Protein AF-A0A8E2AHQ2-F1 (afdb_monomer)

Foldseek 3Di:
DVVVVVVLVVLLVVLLVLLVVLLVVLCVLLVNPDFDDFAQPVVLLVVLVVLQVQAPDDGQDPLLLQLLRLCLRFLVVVDPDPVLSNLSSLLSSLLVQCLDLVSVVVDPLVCLVVCLVVVVLCPHRHSSNVNSVSLVCLVVKAADVLSVLLVQLVVQQSVLSVVVSPVVADPADQALVRVVVLCCCQLSYNLSQSNVLRSLAICVRPVDCQLQVVLSVLSSLLRSLLVLSLQSSVCSSVVPHPRSLNRNCSNPVHDSSVSNVVSSVSNSVSLVVRLVSSDDDDSNVSVSSSVSRSNLSSLQRVNRVCVVSDVGHHNDDPDPPDD

Secondary structure (DSSP, 8-state):
-HHHHHHHHHHHHHHHHHHHHHHHHHHHHTT-SSPPPPPP-HHHHHHHHHHHHH--SS---HHHHHHHHHHHHTTTTT---HHHHHHHHHHHHHHHHHTSHHHHHHTTGGGHHHHHHTTGGGG--SHHHHHHHHHHHHHHHS-HHHHHHHHHHHHHHHHHHHHHHHSSS----SSGGGHHHHHIIIIIIIT-HHHHHHTTS-TTT---GGGTGGGHHHHHHHHHHHHHHHHHHHHHHHT-SS-HHHHHHHHHT--HHHHHHHHHHHHHHHHHHHHHHH-SSHHHHHHHHHHHHHHHHHHH-GGG-GGGTS----SS---S---

Organism: NCBI:txid1052685

Radius of gyration: 19.31 Å; Cα contacts (8 Å, |Δi|>4): 437; chains: 1; bounding box: 45×43×61 Å

Solvent-accessible surface area (backbone atoms only — not comparable to full-atom values): 17227 Å² total; per-residue (Å²): 105,81,66,58,56,52,50,55,53,50,51,36,52,50,36,41,54,51,34,52,52,51,51,51,50,54,30,56,75,69,71,48,88,69,75,70,83,68,74,76,53,66,68,59,48,51,52,50,50,56,54,59,65,70,44,41,82,74,69,67,49,71,67,23,50,50,50,6,44,44,42,22,60,32,25,45,53,85,57,80,53,63,66,52,39,48,50,49,14,53,50,46,13,53,50,54,32,50,70,34,59,72,53,32,68,76,44,72,55,91,49,41,72,62,28,55,76,70,51,66,36,65,81,40,52,27,63,68,13,45,49,53,54,53,55,68,51,31,62,82,43,24,31,71,68,44,24,50,34,33,50,51,20,53,53,35,21,55,54,36,48,49,52,62,64,71,54,82,60,75,87,73,54,80,33,62,87,37,44,68,54,55,49,42,47,39,34,53,8,70,39,32,11,53,27,65,48,41,64,68,47,41,25,90,86,36,63,63,59,78,59,50,58,86,26,43,71,38,43,18,47,31,52,38,44,53,49,52,57,60,33,42,39,49,35,61,62,66,66,61,75,73,38,68,51,56,47,51,9,48,14,62,76,48,50,54,68,59,37,48,53,50,48,51,54,50,35,53,53,25,53,54,50,28,49,61,64,33,42,87,53,72,68,29,52,44,49,58,52,27,56,55,24,42,56,29,30,51,49,20,35,62,91,27,52,44,56,82,73,42,102,52,64,60,59,55,76,86,61,91,84,74,135

Sequence (323 aa):
MAIETSVEMHQAESAAVATKDAIGYLLSSFGITELPRFKRDIALENQLAEIVQSYSGLKPTRINIITGAIMSATAYSHIESFETRVFIAVYTMLLGALDCPDVFESLASQTFHRELCSGSVQGGNGILGQLSKLLVTAWDHFPQYSASAILTSTLDFLNMCFVENTSHGSIITPSPDSLPFVEFRRVYGTGISAAYAVFIWEKEQFPDEKVFLQAMPDIMAFLPYVNDIMSFYKEEAAGELGTYITDRAYASGKTHLETLREVVDETVAAATRIRKLLGEGPARDAWDAFVKAYIAFHASTPKYRLHEIMDVHYVLEDTEEAA

Mean predicted aligned error: 4.75 Å

Nearest PDB structures (foldseek):
  8h4p-assembly1_B  TM=8.712E-01  e=7.809E-13  Fusarium graminearum PH-1
  6wkg-assembly2_B  TM=6.560E-01  e=8.109E-04  Streptomyces sp.
  6wkh-assembly2_B  TM=6.661E-01  e=2.007E-03  Streptomyces sp.
  3bny-assembly1_A  TM=6.223E-01  e=3.091E-03  Aspergillus terreus
  2e4o-assembly1_D  TM=6.244E-01  e=7.988E-03  Aspergillus terreus

Structure (mmCIF, N/CA/C/O backbone):
data_AF-A0A8E2AHQ2-F1
#
_entry.id   AF-A0A8E2AHQ2-F1
#
loop_
_atom_site.group_PDB
_atom_site.id
_atom_site.type_symbol
_atom_site.label_atom_id
_atom_site.label_alt_id
_atom_site.label_comp_id
_atom_site.label_asym_id
_atom_site.label_entity_id
_atom_site.label_seq_id
_atom_site.pdbx_PDB_ins_code
_atom_site.Cartn_x
_atom_site.Cartn_y
_atom_site.Cartn_z
_atom_site.occupancy
_atom_site.B_iso_or_equiv
_atom_site.auth_seq_id
_atom_site.auth_comp_id
_atom_site.auth_asym_id
_atom_site.auth_atom_id
_atom_site.pdbx_PDB_model_num
ATOM 1 N N . MET A 1 1 ? -4.008 -0.153 38.431 1.00 55.28 1 MET A N 1
ATOM 2 C CA . MET A 1 1 ? -3.265 -1.422 38.258 1.00 55.28 1 MET A CA 1
ATOM 3 C C . MET A 1 1 ? -4.177 -2.613 37.985 1.00 55.28 1 MET A C 1
ATOM 5 O O . MET A 1 1 ? -4.462 -2.806 36.824 1.00 55.28 1 MET A O 1
ATOM 9 N N . ALA A 1 2 ? -4.715 -3.370 38.956 1.00 56.38 2 ALA A N 1
ATOM 10 C CA . ALA A 1 2 ? -5.432 -4.626 38.636 1.00 56.38 2 ALA A CA 1
ATOM 11 C C . ALA A 1 2 ? -6.689 -4.472 37.740 1.00 56.38 2 ALA A C 1
ATOM 13 O O . ALA A 1 2 ? -6.999 -5.367 36.962 1.00 56.38 2 ALA A O 1
ATOM 14 N N . ILE A 1 3 ? -7.396 -3.339 37.837 1.00 58.78 3 ILE A N 1
ATOM 15 C CA . ILE A 1 3 ? -8.590 -3.048 37.022 1.00 58.78 3 ILE A CA 1
ATOM 16 C C . ILE A 1 3 ? -8.199 -2.612 35.600 1.00 58.78 3 ILE A C 1
ATOM 18 O O . ILE A 1 3 ? -8.786 -3.105 34.644 1.00 58.78 3 ILE A O 1
ATOM 22 N N . GLU A 1 4 ? -7.178 -1.763 35.446 1.00 58.53 4 GLU A N 1
ATOM 23 C CA . GLU A 1 4 ? -6.661 -1.342 34.128 1.00 58.53 4 GLU A CA 1
ATOM 24 C C . GLU A 1 4 ? -6.155 -2.546 33.329 1.00 58.53 4 GLU A C 1
ATOM 26 O O . GLU A 1 4 ? -6.582 -2.749 32.199 1.00 58.53 4 GLU A O 1
ATOM 31 N N . THR A 1 5 ? -5.385 -3.434 33.967 1.00 62.25 5 THR A N 1
ATOM 32 C CA . THR A 1 5 ? -4.887 -4.660 33.325 1.00 62.25 5 THR A CA 1
ATOM 33 C C . THR A 1 5 ? -6.026 -5.585 32.875 1.00 62.25 5 THR A C 1
ATOM 35 O O . THR A 1 5 ? -5.922 -6.238 31.844 1.00 62.25 5 THR A O 1
ATOM 38 N N . SER A 1 6 ? -7.144 -5.633 33.610 1.00 59.91 6 SER A N 1
ATOM 39 C CA . SER A 1 6 ? -8.304 -6.451 33.221 1.00 59.91 6 SER A CA 1
ATOM 40 C C . SER A 1 6 ? -9.090 -5.879 32.036 1.00 59.91 6 SER A C 1
ATOM 42 O O . SER A 1 6 ? -9.645 -6.644 31.249 1.00 59.91 6 SER A O 1
ATOM 44 N N . VAL A 1 7 ? -9.124 -4.550 31.892 1.00 65.38 7 VAL A N 1
ATOM 45 C CA . VAL A 1 7 ? -9.803 -3.867 30.780 1.00 65.38 7 VAL A CA 1
ATOM 46 C C . VAL A 1 7 ? -8.984 -4.005 29.498 1.00 65.38 7 VAL A C 1
ATOM 48 O O . VAL A 1 7 ? -9.544 -4.381 28.472 1.00 65.38 7 VAL A O 1
ATOM 51 N N . GLU A 1 8 ? -7.668 -3.796 29.578 1.00 67.19 8 GLU A N 1
ATOM 52 C CA . GLU A 1 8 ? -6.740 -3.971 28.451 1.00 67.19 8 GLU A CA 1
ATOM 53 C C . GLU A 1 8 ? -6.769 -5.412 27.918 1.00 67.19 8 GLU A C 1
ATOM 55 O O . GLU A 1 8 ? -6.890 -5.634 26.714 1.00 67.19 8 GLU A O 1
ATOM 60 N N . MET A 1 9 ? -6.759 -6.411 28.812 1.00 65.25 9 MET A N 1
ATOM 61 C CA . MET A 1 9 ? -6.874 -7.820 28.419 1.00 65.25 9 MET A CA 1
ATOM 62 C C . MET A 1 9 ? -8.203 -8.131 27.718 1.00 65.25 9 MET A C 1
ATOM 64 O O . MET A 1 9 ? -8.217 -8.862 26.729 1.00 65.25 9 MET A O 1
ATOM 68 N N . HIS A 1 10 ? -9.317 -7.576 28.203 1.00 69.12 10 HIS A N 1
ATOM 69 C CA . HIS A 1 10 ? -10.630 -7.811 27.605 1.00 69.12 10 HIS A CA 1
ATOM 70 C C . HIS A 1 10 ? -10.776 -7.140 26.230 1.00 69.12 10 HIS A C 1
ATOM 72 O O . HIS A 1 10 ? -11.373 -7.716 25.319 1.00 69.12 10 HIS A O 1
ATOM 78 N N . GLN A 1 11 ? -10.207 -5.944 26.056 1.00 73.12 11 GLN A N 1
ATOM 79 C CA . GLN A 1 11 ? -10.171 -5.252 24.765 1.00 73.12 11 GLN A CA 1
ATOM 80 C C . GLN A 1 11 ? -9.333 -6.020 23.738 1.00 73.12 11 GLN A C 1
ATOM 82 O O . GLN A 1 11 ? -9.809 -6.244 22.627 1.00 73.12 11 GLN A O 1
ATOM 87 N N . ALA A 1 12 ? -8.149 -6.508 24.120 1.00 75.81 12 ALA A N 1
ATOM 88 C CA . ALA A 1 12 ? -7.304 -7.316 23.240 1.00 75.81 12 ALA A CA 1
ATOM 89 C C . ALA A 1 12 ? -7.972 -8.644 22.835 1.00 75.81 12 ALA A C 1
ATOM 91 O O . ALA A 1 12 ? -7.917 -9.036 21.669 1.00 75.81 12 ALA A O 1
ATOM 92 N N . GLU A 1 13 ? -8.653 -9.323 23.765 1.00 80.56 13 GLU A N 1
ATOM 93 C CA . GLU A 1 13 ? -9.407 -10.550 23.471 1.00 80.56 13 GLU A CA 1
ATOM 94 C C . GLU A 1 13 ? -10.576 -10.281 22.509 1.00 80.56 13 GLU A C 1
ATOM 96 O O . GLU A 1 13 ? -10.769 -11.013 21.535 1.00 80.56 13 GLU A O 1
ATOM 101 N N . SER A 1 14 ? -11.315 -9.190 22.729 1.00 87.44 14 SER A N 1
ATOM 102 C CA . SER A 1 14 ? -12.398 -8.749 21.845 1.00 87.44 14 SER A CA 1
ATOM 103 C C . SER A 1 14 ? -11.891 -8.417 20.435 1.00 87.44 14 SER A C 1
ATOM 105 O O . SER A 1 14 ? -12.459 -8.888 19.445 1.00 87.44 14 SER A O 1
ATOM 107 N N . ALA A 1 15 ? -10.781 -7.680 20.327 1.00 90.06 15 ALA A N 1
ATOM 108 C CA . ALA A 1 15 ? -10.149 -7.345 19.053 1.00 90.06 15 ALA A CA 1
ATOM 109 C C . ALA A 1 15 ? -9.639 -8.593 18.317 1.00 90.06 15 ALA A C 1
ATOM 111 O O . ALA A 1 15 ? -9.820 -8.711 17.104 1.00 90.06 15 ALA A O 1
ATOM 112 N N . ALA A 1 16 ? -9.062 -9.561 19.036 1.00 92.81 16 ALA A N 1
ATOM 113 C CA . ALA A 1 16 ? -8.620 -10.829 18.462 1.00 92.81 16 ALA A CA 1
ATOM 114 C C . ALA A 1 16 ? -9.786 -11.616 17.847 1.00 92.81 16 ALA A C 1
ATOM 116 O O . ALA A 1 16 ? -9.680 -12.074 16.709 1.00 92.81 16 ALA A O 1
ATOM 117 N N . VAL A 1 17 ? -10.904 -11.761 18.567 1.00 94.38 17 VAL A N 1
ATOM 118 C CA . VAL A 1 17 ? -12.102 -12.454 18.057 1.00 94.38 17 VAL A CA 1
ATOM 119 C C . VA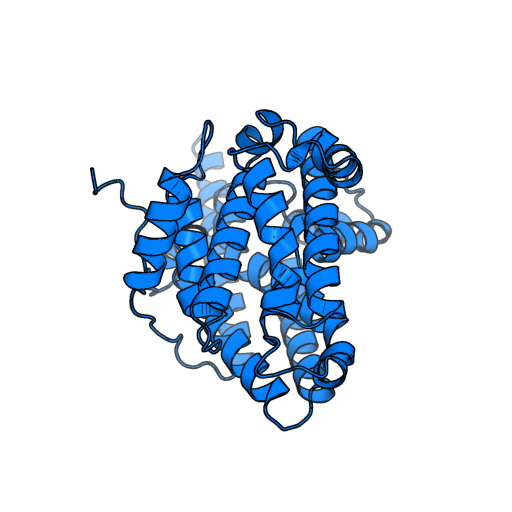L A 1 17 ? -12.672 -11.720 16.845 1.00 94.38 17 VAL A C 1
ATOM 121 O O . VAL A 1 17 ? -12.876 -12.335 15.801 1.00 94.38 17 VAL A O 1
ATOM 124 N N . ALA A 1 18 ? -12.846 -10.401 16.941 1.00 94.12 18 ALA A N 1
ATOM 125 C CA . ALA A 1 18 ? -13.384 -9.597 15.849 1.00 94.12 18 ALA A CA 1
ATOM 126 C C . ALA A 1 18 ? -12.516 -9.650 14.585 1.00 94.12 18 ALA A C 1
ATOM 128 O O . ALA A 1 18 ? -13.049 -9.757 13.483 1.00 94.12 18 ALA A O 1
ATOM 129 N N . THR A 1 19 ? -11.189 -9.633 14.740 1.00 95.75 19 THR A N 1
ATOM 130 C CA . THR A 1 19 ? -10.249 -9.758 13.617 1.00 95.75 19 THR A CA 1
ATOM 131 C C . THR A 1 19 ? -10.365 -11.126 12.952 1.00 95.75 19 THR A C 1
ATOM 133 O O . THR A 1 19 ? -10.446 -11.203 11.728 1.00 95.75 19 THR A O 1
ATOM 136 N N . LYS A 1 20 ? -10.432 -12.217 13.732 1.00 95.50 20 LYS A N 1
ATOM 137 C CA . LYS A 1 20 ? -10.617 -13.570 13.177 1.00 95.50 20 LYS A CA 1
ATOM 138 C C . LYS A 1 20 ? -11.919 -13.682 12.390 1.00 95.50 20 LYS A C 1
ATOM 140 O O . LYS A 1 20 ? -11.907 -14.224 11.287 1.00 95.50 20 LYS A O 1
ATOM 145 N N . ASP A 1 21 ? -13.014 -13.157 12.935 1.00 95.88 21 ASP A N 1
ATOM 146 C CA . ASP A 1 21 ? -14.323 -13.183 12.281 1.00 95.88 21 ASP A CA 1
ATOM 147 C C . ASP A 1 21 ? -14.322 -12.344 10.995 1.00 95.88 21 ASP A C 1
ATOM 149 O O . ASP A 1 21 ? -14.793 -12.809 9.954 1.00 95.88 21 ASP A O 1
ATOM 153 N N . ALA A 1 22 ? -13.738 -11.141 11.037 1.00 96.62 22 ALA A N 1
ATOM 154 C CA . ALA A 1 22 ? -13.596 -10.255 9.884 1.00 96.62 22 ALA A CA 1
ATOM 155 C C . ALA A 1 22 ? -12.780 -10.908 8.758 1.00 96.62 22 ALA A C 1
ATOM 157 O O . ALA A 1 22 ? -13.233 -10.954 7.613 1.00 96.62 22 ALA A O 1
ATOM 158 N N . ILE A 1 23 ? -11.613 -11.475 9.082 1.00 95.88 23 ILE A N 1
ATOM 159 C CA . ILE A 1 23 ? -10.761 -12.173 8.111 1.00 95.88 23 ILE A CA 1
ATOM 160 C C . ILE A 1 23 ? -11.465 -13.428 7.585 1.00 95.88 23 ILE A C 1
ATOM 162 O O . ILE A 1 23 ? -11.457 -13.672 6.380 1.00 95.88 23 ILE A O 1
ATOM 166 N N . GLY A 1 24 ? -12.120 -14.210 8.446 1.00 95.25 24 GLY A N 1
ATOM 167 C CA . GLY A 1 24 ? -12.879 -15.392 8.034 1.00 95.25 24 GLY A CA 1
ATOM 168 C C . GLY A 1 24 ? -14.001 -15.053 7.048 1.00 95.25 24 GLY A C 1
ATOM 169 O O . GLY A 1 24 ? -14.146 -15.713 6.014 1.00 95.25 24 GLY A O 1
ATOM 170 N N . TYR A 1 25 ? -14.753 -13.984 7.314 1.00 96.50 25 TYR A N 1
ATOM 171 C CA . TYR A 1 25 ? -15.792 -13.503 6.407 1.00 96.50 25 TYR A CA 1
ATOM 172 C C . TYR A 1 25 ? -15.207 -12.984 5.086 1.00 96.50 25 TYR A C 1
ATOM 174 O O . TYR A 1 25 ? -15.697 -13.372 4.022 1.00 96.50 25 TYR A O 1
ATOM 182 N N . LEU A 1 26 ? -14.118 -12.211 5.130 1.00 95.44 26 LEU A N 1
ATOM 183 C CA . LEU A 1 26 ? -13.405 -11.732 3.942 1.00 95.44 26 LEU A CA 1
ATOM 184 C C . LEU A 1 26 ? -12.943 -12.898 3.048 1.00 95.44 26 LEU A C 1
ATOM 186 O O . LEU A 1 26 ? -13.227 -12.920 1.851 1.00 95.44 26 LEU A O 1
ATOM 190 N N . LEU A 1 27 ? -12.299 -13.913 3.636 1.00 95.25 27 LEU A N 1
ATOM 191 C CA . LEU A 1 27 ? -11.835 -15.109 2.925 1.00 95.25 27 LEU A CA 1
ATOM 192 C C . LEU A 1 27 ? -12.992 -15.880 2.287 1.00 95.25 27 LEU A C 1
ATOM 194 O O . LEU A 1 27 ? -12.926 -16.228 1.105 1.00 95.25 27 LEU A O 1
ATOM 198 N N . SER A 1 28 ? -14.072 -16.110 3.039 1.00 95.94 28 SER A N 1
ATOM 199 C CA . SER A 1 28 ? -15.247 -16.824 2.527 1.00 95.94 28 SER A CA 1
ATOM 200 C C . SER A 1 28 ? -15.933 -16.072 1.382 1.00 95.94 28 SER A C 1
ATOM 202 O O . SER A 1 28 ? -16.316 -16.693 0.389 1.00 95.94 28 SER A O 1
ATOM 204 N N . SER A 1 29 ? -15.994 -14.739 1.462 1.00 96.06 29 SER A N 1
ATOM 205 C CA . SER A 1 29 ? -16.568 -13.871 0.427 1.00 96.06 29 SER A CA 1
ATOM 206 C C . SER A 1 29 ? -15.780 -13.912 -0.883 1.00 96.06 29 SER A C 1
ATOM 208 O O . SER A 1 29 ? -16.356 -13.735 -1.956 1.00 96.06 29 SER A O 1
ATOM 210 N N . PHE A 1 30 ? -14.477 -14.199 -0.820 1.00 93.94 30 PHE A N 1
ATOM 211 C CA . PHE A 1 30 ? -13.623 -14.384 -1.998 1.00 93.94 30 PHE A CA 1
ATOM 212 C C . PHE A 1 30 ? -13.442 -15.851 -2.402 1.00 93.94 30 PHE A C 1
ATOM 214 O O . PHE A 1 30 ? -12.686 -16.143 -3.328 1.00 93.94 30 PHE A O 1
ATOM 221 N N . GLY A 1 31 ? -14.129 -16.788 -1.740 1.00 93.69 31 GLY A N 1
ATOM 222 C CA . GLY A 1 31 ? -13.995 -18.219 -2.019 1.00 93.69 31 GLY A CA 1
ATOM 223 C C . GLY A 1 31 ? -12.603 -18.775 -1.698 1.00 93.69 31 GLY A C 1
ATOM 224 O O . GLY A 1 31 ? -12.180 -19.767 -2.292 1.00 93.69 31 GLY A O 1
ATOM 225 N N . ILE A 1 32 ? -11.870 -18.140 -0.781 1.00 92.50 32 ILE A N 1
ATOM 226 C CA . ILE A 1 32 ? -10.537 -18.566 -0.357 1.00 92.50 32 ILE A CA 1
ATOM 227 C C . ILE A 1 32 ? -10.699 -19.528 0.820 1.00 92.50 32 ILE A C 1
ATOM 229 O O . ILE A 1 32 ? -10.958 -19.116 1.946 1.00 92.50 32 ILE A O 1
ATOM 233 N N . THR A 1 33 ? -10.540 -20.825 0.561 1.00 87.25 33 THR A N 1
ATOM 234 C CA . THR A 1 33 ? -10.600 -21.860 1.609 1.00 87.25 33 THR A CA 1
ATOM 235 C C . THR A 1 33 ? -9.281 -22.012 2.356 1.00 87.25 33 THR A C 1
ATOM 237 O O . THR A 1 33 ? -9.273 -22.352 3.532 1.00 87.25 33 THR A O 1
ATOM 240 N N . GLU A 1 34 ? -8.168 -21.764 1.666 1.00 86.31 34 GLU A N 1
ATOM 241 C CA . GLU A 1 34 ? -6.818 -21.843 2.214 1.00 86.31 34 GLU A CA 1
ATOM 242 C C . GLU A 1 34 ? -5.954 -20.727 1.628 1.00 86.31 34 GLU A C 1
ATOM 244 O O . GLU A 1 34 ? -5.955 -20.478 0.411 1.00 86.31 34 GLU A O 1
ATOM 249 N N . LEU A 1 35 ? -5.199 -20.064 2.505 1.00 86.75 35 LEU A N 1
ATOM 250 C CA . LEU A 1 35 ? -4.218 -19.072 2.096 1.00 86.75 35 LEU A CA 1
ATOM 251 C C . LEU A 1 35 ? -3.039 -19.761 1.393 1.00 86.75 35 LEU A C 1
ATOM 253 O O . LEU A 1 35 ? -2.536 -20.778 1.881 1.00 86.75 35 LEU A O 1
ATOM 257 N N . PRO A 1 36 ? -2.577 -19.226 0.249 1.00 86.12 36 PRO A N 1
ATOM 258 C CA . PRO A 1 36 ? -1.403 -19.753 -0.424 1.00 86.12 36 PRO A CA 1
ATOM 259 C C . PRO A 1 36 ? -0.180 -19.648 0.493 1.00 86.12 36 PRO A C 1
ATOM 261 O O . PRO A 1 36 ? 0.068 -18.616 1.114 1.00 86.12 36 PRO A O 1
ATOM 264 N N . ARG A 1 37 ? 0.599 -20.730 0.551 1.00 83.50 37 ARG A N 1
ATOM 265 C CA . ARG A 1 37 ? 1.901 -20.747 1.218 1.00 83.50 37 ARG A CA 1
ATOM 266 C C . ARG A 1 37 ? 2.974 -20.414 0.198 1.00 83.50 37 ARG A C 1
ATOM 268 O O . ARG A 1 37 ? 3.160 -21.158 -0.767 1.00 83.50 37 ARG A O 1
ATOM 275 N N . PHE A 1 38 ? 3.685 -19.320 0.424 1.00 81.94 38 PHE A N 1
ATOM 276 C CA . PHE A 1 38 ? 4.779 -18.908 -0.442 1.00 81.94 38 PHE A CA 1
ATOM 277 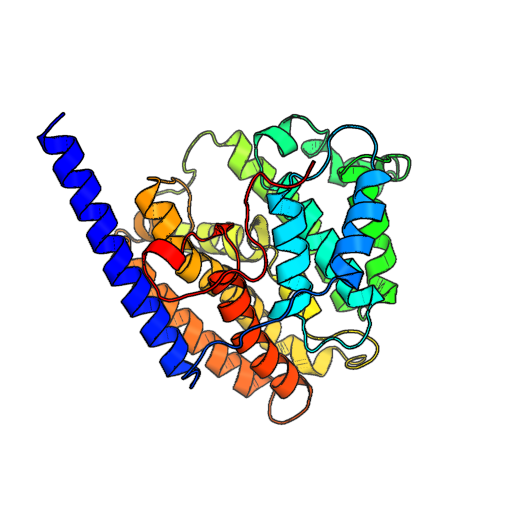C C . PHE A 1 38 ? 6.114 -19.429 0.075 1.00 81.94 38 PHE A C 1
ATOM 279 O O . PHE A 1 38 ? 6.312 -19.635 1.272 1.00 81.94 38 PHE A O 1
ATOM 286 N N . LYS A 1 39 ? 7.032 -19.670 -0.858 1.00 84.25 39 LYS A N 1
ATOM 287 C CA . LYS A 1 39 ? 8.428 -19.964 -0.543 1.00 84.25 39 LYS A CA 1
ATOM 288 C C . LYS A 1 39 ? 9.213 -18.660 -0.554 1.00 84.25 39 LYS A C 1
ATOM 290 O O . LYS A 1 39 ? 8.838 -17.719 -1.246 1.00 84.25 39 LYS A O 1
ATOM 295 N N . ARG A 1 40 ? 10.325 -18.648 0.175 1.00 88.50 40 ARG A N 1
ATOM 296 C CA . ARG A 1 40 ? 11.315 -17.573 0.099 1.00 88.50 40 ARG A CA 1
ATOM 297 C C . ARG A 1 40 ? 11.829 -17.402 -1.330 1.00 88.50 40 ARG A C 1
ATOM 299 O O . ARG A 1 40 ? 12.144 -18.396 -1.990 1.00 88.50 40 ARG A O 1
ATOM 306 N N . ASP A 1 41 ? 11.950 -16.154 -1.769 1.00 92.62 41 ASP A N 1
ATOM 307 C CA . ASP A 1 41 ? 12.588 -15.782 -3.032 1.00 92.62 41 ASP A CA 1
ATOM 308 C C . ASP A 1 41 ? 14.015 -15.307 -2.732 1.00 92.62 41 ASP A C 1
ATOM 310 O O . ASP A 1 41 ? 14.287 -14.122 -2.556 1.00 92.62 41 ASP A O 1
ATOM 314 N N . ILE A 1 42 ? 14.935 -16.270 -2.626 1.00 93.50 42 ILE A N 1
ATOM 315 C CA . ILE A 1 42 ? 16.330 -16.016 -2.235 1.00 93.50 42 ILE A CA 1
ATOM 316 C C . ILE A 1 42 ? 17.033 -15.062 -3.212 1.00 93.50 42 ILE A C 1
ATOM 318 O O . ILE A 1 42 ? 17.900 -14.292 -2.805 1.00 93.50 42 ILE A O 1
ATOM 322 N N . ALA A 1 43 ? 16.666 -15.092 -4.496 1.00 95.38 43 ALA A N 1
ATOM 323 C CA . ALA A 1 43 ? 17.245 -14.194 -5.489 1.00 95.38 43 ALA A CA 1
ATOM 324 C C . ALA A 1 43 ? 16.819 -12.743 -5.226 1.00 95.38 43 ALA A C 1
ATOM 326 O O . ALA A 1 43 ? 17.671 -11.856 -5.194 1.00 95.38 43 ALA A O 1
ATOM 327 N N . LEU A 1 44 ? 15.526 -12.515 -4.973 1.00 95.69 44 LEU A N 1
ATOM 328 C CA . LEU A 1 44 ? 15.001 -11.199 -4.609 1.00 95.69 44 LEU A CA 1
ATOM 329 C C . LEU A 1 44 ? 15.610 -10.689 -3.294 1.00 95.69 44 LEU A C 1
ATOM 331 O O . LEU A 1 44 ? 16.014 -9.533 -3.207 1.00 95.69 44 LEU A O 1
ATOM 335 N N . GLU A 1 45 ? 15.711 -11.550 -2.281 1.00 94.31 45 GLU A N 1
ATOM 336 C CA . GLU A 1 45 ? 16.297 -11.211 -0.979 1.00 94.31 45 GLU A CA 1
ATOM 337 C C . GLU A 1 45 ? 17.767 -10.777 -1.100 1.00 94.31 45 GLU A C 1
ATOM 339 O O . GLU A 1 45 ? 18.154 -9.748 -0.542 1.00 94.31 45 GLU A O 1
ATOM 344 N N . ASN A 1 46 ? 18.575 -11.517 -1.867 1.00 94.62 46 ASN A N 1
ATOM 345 C CA . ASN A 1 46 ? 19.973 -11.162 -2.119 1.00 94.62 46 ASN A CA 1
ATOM 346 C C . ASN A 1 46 ? 20.087 -9.830 -2.871 1.00 94.62 46 ASN A C 1
ATOM 348 O O . ASN A 1 46 ? 20.876 -8.974 -2.476 1.00 94.62 46 ASN A O 1
ATOM 352 N N . GLN A 1 47 ? 19.254 -9.620 -3.897 1.00 96.75 47 GLN A N 1
ATOM 353 C CA . GLN A 1 47 ? 19.232 -8.370 -4.656 1.00 96.75 47 GLN A CA 1
ATOM 354 C C . GLN A 1 47 ? 18.896 -7.169 -3.757 1.00 96.75 47 GLN A C 1
ATOM 356 O O . GLN A 1 47 ? 19.552 -6.130 -3.828 1.00 96.75 47 GLN A O 1
ATOM 361 N N . LEU A 1 48 ? 17.909 -7.305 -2.866 1.00 96.06 48 LEU A N 1
ATOM 362 C CA . LEU A 1 48 ? 17.567 -6.262 -1.896 1.00 96.06 48 LEU A CA 1
ATOM 363 C C . LEU A 1 48 ? 18.716 -5.986 -0.922 1.00 96.06 48 LEU A C 1
ATOM 365 O O . LEU A 1 48 ? 19.002 -4.822 -0.634 1.00 96.06 48 LEU A O 1
ATOM 369 N N . ALA A 1 49 ? 19.393 -7.029 -0.436 1.00 93.44 49 ALA A N 1
ATOM 370 C CA . ALA A 1 49 ? 20.539 -6.878 0.453 1.00 93.44 49 ALA A CA 1
ATOM 371 C C . ALA A 1 49 ? 21.685 -6.107 -0.224 1.00 93.44 49 ALA A C 1
ATOM 373 O O . ALA A 1 49 ? 22.235 -5.182 0.378 1.00 93.44 49 ALA A O 1
ATOM 374 N N . GLU A 1 50 ? 22.007 -6.422 -1.480 1.00 94.62 50 GLU A N 1
ATOM 375 C CA . GLU A 1 50 ? 23.020 -5.705 -2.268 1.00 94.62 50 GLU A CA 1
ATOM 376 C C . GLU A 1 50 ? 22.641 -4.232 -2.486 1.00 94.62 50 GLU A C 1
ATOM 378 O O . GLU A 1 50 ? 23.456 -3.328 -2.264 1.00 94.62 50 GLU A O 1
ATOM 383 N N . ILE A 1 51 ? 21.377 -3.966 -2.831 1.00 95.12 51 ILE A N 1
ATOM 384 C CA . ILE A 1 51 ? 20.851 -2.606 -2.993 1.00 95.12 51 ILE A CA 1
ATOM 385 C C . ILE A 1 51 ? 20.999 -1.814 -1.686 1.00 95.12 51 ILE A C 1
ATOM 387 O O . ILE A 1 51 ? 21.574 -0.725 -1.690 1.00 95.12 51 ILE A O 1
ATOM 391 N N . VAL A 1 52 ? 20.570 -2.363 -0.546 1.00 94.69 52 VAL A N 1
ATOM 392 C CA . VAL A 1 52 ? 20.667 -1.691 0.764 1.00 94.69 52 VAL A CA 1
ATOM 393 C C . VAL A 1 52 ? 22.120 -1.500 1.210 1.00 94.69 52 VAL A C 1
ATOM 395 O O . VAL A 1 52 ? 22.456 -0.508 1.871 1.00 94.69 52 VAL A O 1
ATOM 398 N N . GLN A 1 53 ? 23.027 -2.409 0.848 1.00 92.94 53 GLN A N 1
ATOM 399 C CA . GLN A 1 53 ? 24.456 -2.232 1.107 1.00 92.94 53 GLN A CA 1
ATOM 400 C C . GLN A 1 53 ? 25.014 -0.997 0.392 1.00 92.94 53 GLN A C 1
ATOM 402 O O . GLN A 1 53 ? 25.804 -0.275 1.003 1.00 92.94 53 GLN A O 1
ATOM 407 N N . SER A 1 54 ? 24.537 -0.702 -0.823 1.00 91.06 54 SER A N 1
ATOM 408 C CA . SER A 1 54 ? 24.955 0.466 -1.611 1.00 91.06 54 SER A CA 1
ATOM 409 C C . SER A 1 54 ? 24.490 1.819 -1.048 1.00 91.06 54 SER A C 1
ATOM 411 O O . SER A 1 54 ? 25.021 2.864 -1.432 1.00 91.06 54 SER A O 1
ATOM 413 N N . TYR A 1 55 ? 23.510 1.829 -0.137 1.00 92.25 55 TYR A N 1
ATOM 414 C CA . TYR A 1 55 ? 22.957 3.065 0.417 1.00 92.25 55 TYR A CA 1
ATOM 415 C C . TYR A 1 55 ? 23.925 3.721 1.407 1.00 92.25 55 TYR A C 1
ATOM 417 O O . TYR A 1 55 ? 24.550 3.056 2.237 1.00 92.25 55 TYR A O 1
ATOM 425 N N . SER A 1 56 ? 24.005 5.050 1.362 1.00 89.56 56 SER A N 1
ATOM 426 C CA . SER A 1 56 ? 24.773 5.855 2.316 1.00 89.56 56 SER A CA 1
ATOM 427 C C . SER A 1 56 ? 23.887 6.391 3.441 1.00 89.56 56 SER A C 1
ATOM 429 O O . SER A 1 56 ? 22.779 6.851 3.172 1.00 89.56 56 SER A O 1
ATOM 431 N N . GLY A 1 57 ? 24.413 6.467 4.664 1.00 89.50 57 GLY A N 1
ATOM 432 C CA . GLY A 1 57 ? 23.694 7.054 5.799 1.00 89.50 57 GLY A CA 1
ATOM 433 C C . GLY A 1 57 ? 22.645 6.106 6.377 1.00 89.50 57 GLY A C 1
ATOM 434 O O . GLY A 1 57 ? 22.921 4.919 6.548 1.00 89.50 57 GLY A O 1
ATOM 435 N N . LEU A 1 58 ? 21.466 6.642 6.702 1.00 91.88 58 LEU A N 1
ATOM 436 C CA . LEU A 1 58 ? 20.350 5.873 7.249 1.00 91.88 58 LEU A CA 1
ATOM 437 C C . LEU A 1 58 ? 19.870 4.816 6.244 1.00 91.88 58 LEU A C 1
ATOM 439 O O . LEU A 1 58 ? 19.688 5.110 5.059 1.00 91.88 58 LEU A O 1
ATOM 443 N N . LYS A 1 59 ? 19.659 3.591 6.730 1.00 94.12 59 LYS A N 1
ATOM 444 C CA . LYS A 1 59 ? 19.226 2.442 5.930 1.00 94.12 59 LYS A CA 1
ATOM 445 C C . LYS A 1 59 ? 17.840 1.968 6.376 1.00 94.12 59 LYS A C 1
ATOM 447 O O . LYS A 1 59 ? 17.534 2.097 7.561 1.00 94.12 59 LYS A O 1
ATOM 452 N N . PRO A 1 60 ? 17.027 1.400 5.465 1.00 94.81 60 PRO A N 1
ATOM 453 C CA . PRO A 1 60 ? 15.819 0.679 5.849 1.00 94.81 60 PRO A CA 1
ATOM 454 C C . PRO A 1 60 ? 16.137 -0.401 6.888 1.00 94.81 60 PRO A C 1
ATOM 456 O O . PRO A 1 60 ? 17.180 -1.056 6.812 1.00 94.81 60 PRO A O 1
ATOM 459 N N . THR A 1 61 ? 15.246 -0.583 7.856 1.00 93.81 61 THR A N 1
ATOM 460 C CA . THR A 1 61 ? 15.405 -1.609 8.892 1.00 93.81 61 THR A CA 1
ATOM 461 C C . THR A 1 61 ? 15.168 -3.010 8.322 1.00 93.81 61 THR A C 1
ATOM 463 O O . THR A 1 61 ? 14.624 -3.171 7.225 1.00 93.81 61 THR A O 1
ATOM 466 N N . ARG A 1 62 ? 15.522 -4.049 9.088 1.00 92.00 62 ARG A N 1
ATOM 467 C CA . ARG A 1 62 ? 15.286 -5.449 8.704 1.00 92.00 62 ARG A CA 1
ATOM 468 C C . ARG A 1 62 ? 13.812 -5.723 8.397 1.00 92.00 62 ARG A C 1
ATOM 470 O O . ARG A 1 62 ? 13.521 -6.315 7.359 1.00 92.00 62 ARG A O 1
ATOM 477 N N . ILE A 1 63 ? 12.888 -5.212 9.215 1.00 91.94 63 ILE A N 1
ATOM 478 C CA . ILE A 1 63 ? 11.450 -5.375 8.972 1.00 91.94 63 ILE A CA 1
ATOM 479 C C . ILE A 1 63 ? 10.994 -4.672 7.685 1.00 91.94 63 ILE A C 1
ATOM 481 O O . ILE A 1 63 ? 10.141 -5.207 6.974 1.00 91.94 63 ILE A O 1
ATOM 485 N N . ASN A 1 64 ? 11.591 -3.530 7.311 1.00 94.56 64 ASN A N 1
ATOM 486 C CA . ASN A 1 64 ? 11.291 -2.872 6.032 1.00 94.56 64 ASN A CA 1
ATOM 487 C C . ASN A 1 64 ? 11.754 -3.720 4.838 1.00 94.56 64 ASN A C 1
ATOM 489 O O . ASN A 1 64 ? 11.012 -3.866 3.866 1.00 94.56 64 ASN A O 1
ATOM 493 N N . ILE A 1 65 ? 12.956 -4.301 4.922 1.00 94.56 65 ILE A N 1
ATOM 494 C CA . ILE A 1 65 ? 13.525 -5.173 3.881 1.00 94.56 65 ILE A CA 1
ATOM 495 C C . ILE A 1 65 ? 12.665 -6.430 3.719 1.00 94.56 65 ILE A C 1
ATOM 497 O O . ILE A 1 65 ? 12.262 -6.760 2.605 1.00 94.56 65 ILE A O 1
ATOM 501 N N . ILE A 1 66 ? 12.329 -7.091 4.832 1.00 92.19 66 ILE A N 1
ATOM 502 C CA . ILE A 1 66 ? 11.459 -8.273 4.850 1.00 92.19 66 ILE A CA 1
ATOM 503 C C . ILE A 1 66 ? 10.094 -7.942 4.250 1.00 92.19 66 ILE A C 1
ATOM 505 O O . ILE A 1 66 ? 9.613 -8.671 3.388 1.00 92.19 66 ILE A O 1
ATOM 509 N N . THR A 1 67 ? 9.483 -6.828 4.655 1.00 93.88 67 THR A N 1
ATOM 510 C CA . THR A 1 67 ? 8.166 -6.425 4.143 1.00 93.88 67 THR A CA 1
ATOM 511 C C . THR A 1 67 ? 8.201 -6.208 2.631 1.00 93.88 67 THR A C 1
ATOM 513 O O . THR A 1 67 ? 7.315 -6.696 1.932 1.00 93.88 67 THR A O 1
ATOM 516 N N . GLY A 1 68 ? 9.235 -5.539 2.107 1.00 96.12 68 GLY A N 1
ATOM 517 C CA . GLY A 1 68 ? 9.409 -5.360 0.664 1.00 96.12 68 GLY A CA 1
ATOM 518 C C . GLY A 1 68 ? 9.589 -6.683 -0.083 1.00 96.12 68 GLY A C 1
ATOM 519 O O . GLY A 1 68 ? 8.927 -6.912 -1.097 1.00 96.12 68 GLY A O 1
ATOM 520 N N . ALA A 1 69 ? 10.419 -7.583 0.452 1.00 95.19 69 ALA A N 1
ATOM 521 C CA . ALA A 1 69 ? 10.637 -8.910 -0.115 1.00 95.19 69 ALA A CA 1
ATOM 522 C C . ALA A 1 69 ? 9.339 -9.732 -0.163 1.00 95.19 69 ALA A C 1
ATOM 524 O O . ALA A 1 69 ? 8.978 -10.240 -1.224 1.00 95.19 69 ALA A O 1
ATOM 525 N N . ILE A 1 70 ? 8.604 -9.826 0.954 1.00 93.88 70 ILE A N 1
ATOM 526 C CA . ILE A 1 70 ? 7.354 -10.594 1.014 1.00 93.88 70 ILE A CA 1
ATOM 527 C C . ILE A 1 70 ? 6.296 -9.948 0.113 1.00 93.88 70 ILE A C 1
ATOM 529 O O . ILE A 1 70 ? 5.644 -10.676 -0.627 1.00 93.88 70 ILE A O 1
ATOM 533 N N . MET A 1 71 ? 6.134 -8.618 0.107 1.00 96.25 71 MET A N 1
ATOM 534 C CA . MET A 1 71 ? 5.151 -7.935 -0.752 1.00 96.25 71 MET A CA 1
ATOM 535 C C . MET A 1 71 ? 5.309 -8.350 -2.218 1.00 96.25 71 MET A C 1
ATOM 537 O O . MET A 1 71 ? 4.354 -8.777 -2.862 1.00 96.25 71 MET A O 1
ATOM 541 N N . SER A 1 72 ? 6.534 -8.285 -2.730 1.00 96.00 72 SER A N 1
ATOM 542 C CA . SER A 1 72 ? 6.823 -8.641 -4.115 1.00 96.00 72 SER A CA 1
ATOM 543 C C . SER A 1 72 ? 6.734 -10.151 -4.374 1.00 96.00 72 SER A C 1
ATOM 545 O O . SER A 1 72 ? 6.074 -10.577 -5.321 1.00 96.00 72 SER A O 1
ATOM 547 N N . ALA A 1 73 ? 7.316 -10.980 -3.501 1.00 93.44 73 ALA A N 1
ATOM 548 C CA . ALA A 1 73 ? 7.332 -12.437 -3.663 1.00 93.44 73 ALA A CA 1
ATOM 549 C C . ALA A 1 73 ? 5.958 -13.103 -3.471 1.00 93.44 73 ALA A C 1
ATOM 551 O O . ALA A 1 73 ? 5.772 -14.253 -3.870 1.00 93.44 73 ALA A O 1
ATOM 552 N N . THR A 1 74 ? 5.009 -12.409 -2.838 1.00 93.69 74 THR A N 1
ATOM 553 C CA . THR A 1 74 ? 3.670 -12.931 -2.550 1.00 93.69 74 THR A CA 1
ATOM 554 C C . THR A 1 74 ? 2.606 -12.157 -3.319 1.00 93.69 74 THR A C 1
ATOM 556 O O . THR A 1 74 ? 2.168 -12.642 -4.361 1.00 93.69 74 THR A O 1
ATOM 559 N N . ALA A 1 75 ? 2.223 -10.957 -2.870 1.00 95.88 75 ALA A N 1
ATOM 560 C CA . ALA A 1 75 ? 1.121 -10.177 -3.432 1.00 95.88 75 ALA A CA 1
ATOM 561 C C . ALA A 1 75 ? 1.246 -9.963 -4.945 1.00 95.88 75 ALA A C 1
ATOM 563 O O . ALA A 1 75 ? 0.253 -10.078 -5.655 1.00 95.88 75 ALA A O 1
ATOM 564 N N . TYR A 1 76 ? 2.466 -9.741 -5.435 1.00 96.88 76 TYR A N 1
ATOM 565 C CA . TYR A 1 76 ? 2.761 -9.533 -6.856 1.00 96.88 76 TYR A CA 1
ATOM 566 C C . TYR A 1 76 ? 3.454 -10.735 -7.517 1.00 96.88 76 TYR A C 1
ATOM 568 O O . TYR A 1 76 ? 4.168 -10.589 -8.505 1.00 96.88 76 TYR A O 1
ATOM 576 N N . SER A 1 77 ? 3.238 -11.945 -6.993 1.00 94.19 77 SER A N 1
ATOM 577 C CA . SER A 1 77 ? 3.849 -13.182 -7.510 1.00 94.19 77 SER A CA 1
ATOM 578 C C . SER A 1 77 ? 3.422 -13.565 -8.932 1.00 94.19 77 SER A C 1
ATOM 580 O O . SER A 1 77 ? 4.084 -14.394 -9.553 1.00 94.19 77 SER A O 1
ATOM 582 N N . HIS A 1 78 ? 2.342 -12.979 -9.460 1.00 95.44 78 HIS A N 1
ATOM 583 C CA . HIS A 1 78 ? 1.905 -13.164 -10.849 1.00 95.44 78 HIS A CA 1
ATOM 584 C C . HIS A 1 78 ? 2.734 -12.361 -11.863 1.00 95.44 78 HIS A C 1
ATOM 586 O O . HIS A 1 78 ? 2.612 -12.592 -13.062 1.00 95.44 78 HIS A O 1
ATOM 592 N N . ILE A 1 79 ? 3.571 -11.429 -11.400 1.00 96.44 79 ILE A N 1
ATOM 593 C CA . ILE A 1 79 ? 4.486 -10.658 -12.245 1.00 96.44 79 ILE A CA 1
ATOM 594 C C . ILE A 1 79 ? 5.689 -11.528 -12.607 1.00 96.44 79 ILE A C 1
ATOM 596 O O . ILE A 1 79 ? 6.438 -11.978 -11.735 1.00 96.44 79 ILE A O 1
ATOM 600 N N . GLU A 1 80 ? 5.900 -11.746 -13.904 1.00 94.00 80 GLU A N 1
ATOM 601 C CA . GLU A 1 80 ? 6.964 -12.627 -14.392 1.00 94.00 80 GLU A CA 1
ATOM 602 C C . GLU A 1 80 ? 8.330 -11.930 -14.350 1.00 94.00 80 GLU A C 1
ATOM 604 O O . GLU A 1 80 ? 9.334 -12.540 -13.959 1.00 94.00 80 GLU A O 1
ATOM 609 N N . SER A 1 81 ? 8.368 -10.636 -14.684 1.00 96.88 81 SER A N 1
ATOM 610 C CA . SER A 1 81 ? 9.600 -9.850 -14.710 1.00 96.88 81 SER A CA 1
ATOM 611 C C . SER A 1 81 ? 10.246 -9.760 -13.328 1.00 96.88 81 SER A C 1
ATOM 613 O O . SER A 1 81 ? 9.695 -9.198 -12.376 1.00 96.88 81 SER A O 1
ATOM 615 N N . PHE A 1 82 ? 11.464 -10.298 -13.216 1.00 97.12 82 PHE A N 1
ATOM 616 C CA . PHE A 1 82 ? 12.253 -10.203 -11.989 1.00 97.12 82 PHE A CA 1
ATOM 617 C C . PHE A 1 82 ? 12.577 -8.745 -11.641 1.00 97.12 82 PHE A C 1
ATOM 619 O O . PHE A 1 82 ? 12.439 -8.354 -10.488 1.00 97.12 82 PHE A O 1
ATOM 626 N N . GLU A 1 83 ? 12.918 -7.920 -12.632 1.00 97.94 83 GLU A N 1
ATOM 627 C CA . GLU A 1 83 ? 13.245 -6.507 -12.413 1.00 97.94 83 GLU A CA 1
ATOM 628 C C . GLU A 1 83 ? 12.026 -5.702 -11.937 1.00 97.94 83 GLU A C 1
ATOM 630 O O . GLU A 1 83 ? 12.146 -4.886 -11.024 1.00 97.94 83 GLU A O 1
ATOM 635 N N . THR A 1 84 ? 10.827 -5.973 -12.470 1.00 98.38 84 THR A N 1
ATOM 636 C CA . THR A 1 84 ? 9.582 -5.362 -11.962 1.00 98.38 84 THR A CA 1
ATOM 637 C C . THR A 1 84 ? 9.309 -5.790 -10.517 1.00 98.38 84 THR A C 1
ATOM 639 O O . THR A 1 84 ? 8.932 -4.972 -9.675 1.00 98.38 84 THR A O 1
ATOM 642 N N . ARG A 1 85 ? 9.557 -7.061 -10.177 1.00 97.94 85 ARG A N 1
ATOM 643 C CA . ARG A 1 85 ? 9.447 -7.549 -8.794 1.00 97.94 85 ARG A CA 1
ATOM 644 C C . ARG A 1 85 ? 10.475 -6.898 -7.861 1.00 97.94 85 ARG A C 1
ATOM 646 O O . ARG A 1 85 ? 10.118 -6.548 -6.733 1.00 97.94 85 ARG A O 1
ATOM 653 N N . VAL A 1 86 ? 11.709 -6.671 -8.312 1.00 98.44 86 VAL A N 1
ATOM 654 C CA . VAL A 1 86 ? 12.725 -5.908 -7.564 1.00 98.44 86 VAL A CA 1
ATOM 655 C C . VAL A 1 86 ? 12.262 -4.466 -7.357 1.00 98.44 86 VAL A C 1
ATOM 657 O O . VAL A 1 86 ? 12.318 -3.978 -6.229 1.00 98.44 86 VAL A O 1
ATOM 660 N N . PHE A 1 87 ? 11.730 -3.807 -8.392 1.00 98.69 87 PHE A N 1
ATOM 661 C CA . PHE A 1 87 ? 11.177 -2.454 -8.289 1.00 98.69 87 PHE A CA 1
ATOM 662 C C . PHE A 1 87 ? 10.131 -2.355 -7.172 1.00 98.69 87 PHE A C 1
ATOM 664 O O . PHE A 1 87 ? 10.261 -1.515 -6.280 1.00 98.69 87 PHE A O 1
ATOM 671 N N . ILE A 1 88 ? 9.128 -3.241 -7.175 1.00 98.62 88 ILE A N 1
ATOM 672 C CA . ILE A 1 88 ? 8.042 -3.245 -6.180 1.00 98.62 88 ILE A CA 1
ATOM 673 C C . ILE A 1 88 ? 8.591 -3.488 -4.771 1.00 98.62 88 ILE A C 1
ATOM 675 O O . ILE A 1 88 ? 8.167 -2.834 -3.813 1.00 98.62 88 ILE A O 1
ATOM 679 N N . ALA A 1 89 ? 9.555 -4.400 -4.635 1.00 98.38 89 ALA A N 1
ATOM 680 C CA . ALA A 1 89 ? 10.164 -4.710 -3.349 1.00 98.38 89 ALA A CA 1
ATOM 681 C C . ALA A 1 89 ? 10.950 -3.520 -2.780 1.00 98.38 89 ALA A C 1
ATOM 683 O O . ALA A 1 89 ? 10.767 -3.161 -1.614 1.00 98.38 89 ALA A O 1
ATOM 684 N N . VAL A 1 90 ? 11.779 -2.868 -3.603 1.00 98.50 90 VAL A N 1
ATOM 685 C CA . VAL A 1 90 ? 12.549 -1.681 -3.201 1.00 98.50 90 VAL A CA 1
ATOM 686 C C . VAL A 1 90 ? 11.609 -0.520 -2.882 1.00 98.50 90 VAL A C 1
ATOM 688 O O . VAL A 1 90 ? 11.802 0.152 -1.870 1.00 98.50 90 VAL A O 1
ATOM 691 N N . TYR A 1 91 ? 10.570 -0.311 -3.693 1.00 98.69 91 TYR A N 1
ATOM 692 C CA . TYR A 1 91 ? 9.557 0.722 -3.473 1.00 98.69 91 TYR A CA 1
ATOM 693 C C . TYR A 1 91 ? 8.880 0.547 -2.110 1.00 98.69 91 TYR A C 1
ATOM 695 O O . TYR A 1 91 ? 8.894 1.457 -1.281 1.00 98.69 91 TYR A O 1
ATOM 703 N N . THR A 1 92 ? 8.375 -0.658 -1.841 1.00 98.25 92 THR A N 1
ATOM 704 C CA . THR A 1 92 ? 7.708 -1.009 -0.579 1.00 98.25 92 THR A CA 1
ATOM 705 C C . THR A 1 92 ? 8.645 -0.841 0.620 1.00 98.25 92 THR A C 1
ATOM 707 O O . THR A 1 92 ? 8.255 -0.284 1.644 1.00 98.25 92 THR A O 1
ATOM 710 N N . MET A 1 93 ? 9.901 -1.280 0.493 1.00 97.62 93 MET A N 1
ATOM 711 C CA . MET A 1 93 ? 10.922 -1.141 1.536 1.00 97.62 93 MET A CA 1
ATOM 712 C C . MET A 1 93 ? 11.219 0.330 1.860 1.00 97.62 93 MET A C 1
ATOM 714 O O . MET A 1 93 ? 11.286 0.695 3.034 1.00 97.62 93 MET A O 1
ATOM 718 N N . LEU A 1 94 ? 11.419 1.171 0.840 1.00 97.69 94 LEU A N 1
ATOM 719 C CA . LEU A 1 94 ? 11.736 2.590 1.022 1.00 97.69 94 LEU A CA 1
ATOM 720 C C . LEU A 1 94 ? 10.562 3.351 1.639 1.00 97.69 94 LEU A C 1
ATOM 722 O O . LEU A 1 94 ? 10.775 4.117 2.577 1.00 97.69 94 LEU A O 1
ATOM 726 N N . LEU A 1 95 ? 9.336 3.122 1.158 1.00 96.69 95 LEU A N 1
ATOM 727 C CA . LEU A 1 95 ? 8.160 3.783 1.722 1.00 96.69 95 LEU A CA 1
ATOM 728 C C . LEU A 1 95 ? 7.865 3.300 3.137 1.00 96.69 95 LEU A C 1
ATOM 730 O O . LEU A 1 95 ? 7.592 4.127 3.993 1.00 96.69 95 LEU A O 1
ATOM 734 N N . GLY A 1 96 ? 8.033 2.009 3.429 1.00 95.06 96 GLY A N 1
ATOM 735 C CA . GLY A 1 96 ? 7.913 1.508 4.797 1.00 95.06 96 GLY A CA 1
ATOM 736 C C . GLY A 1 96 ? 8.943 2.115 5.757 1.00 95.06 96 GLY A C 1
ATOM 737 O O . GLY A 1 96 ? 8.662 2.244 6.943 1.00 95.06 96 GLY A O 1
ATOM 738 N N . ALA A 1 97 ? 10.134 2.486 5.273 1.00 95.31 97 ALA A N 1
ATOM 739 C CA . ALA A 1 97 ? 11.101 3.219 6.086 1.00 95.31 97 ALA A CA 1
ATOM 740 C C . ALA A 1 97 ? 10.653 4.672 6.309 1.00 95.31 97 ALA A C 1
ATOM 742 O O . ALA A 1 97 ? 10.764 5.173 7.420 1.00 95.31 97 ALA A O 1
ATOM 743 N N . LEU A 1 98 ? 10.126 5.335 5.275 1.00 95.19 98 LEU A N 1
ATOM 744 C CA . LEU A 1 98 ? 9.634 6.718 5.348 1.00 95.19 98 LEU A CA 1
ATOM 745 C C . LEU A 1 98 ? 8.318 6.862 6.126 1.00 95.19 98 LEU A C 1
ATOM 747 O O . LEU A 1 98 ? 8.028 7.948 6.606 1.00 95.19 98 LEU A O 1
ATOM 751 N N . ASP A 1 99 ? 7.561 5.781 6.281 1.00 92.06 99 ASP A N 1
ATOM 752 C CA . ASP A 1 99 ? 6.361 5.703 7.123 1.00 92.06 99 ASP A CA 1
ATOM 753 C C . ASP A 1 99 ? 6.698 5.767 8.626 1.00 92.06 99 ASP A C 1
ATOM 755 O O . ASP A 1 99 ? 5.845 6.059 9.455 1.00 92.06 99 ASP A O 1
ATOM 759 N N . CYS A 1 100 ? 7.958 5.519 9.005 1.00 91.81 100 CYS A N 1
ATOM 760 C CA . CYS A 1 100 ? 8.411 5.670 10.385 1.00 91.81 100 CYS A CA 1
ATOM 761 C C . CYS A 1 100 ? 8.651 7.159 10.709 1.00 91.81 100 CYS A C 1
ATOM 763 O O . CYS A 1 100 ? 9.519 7.767 10.070 1.00 91.81 100 CYS A O 1
ATOM 765 N N . PRO A 1 101 ? 7.975 7.741 11.724 1.00 90.38 101 PRO A N 1
ATOM 766 C CA . PRO A 1 101 ? 8.122 9.157 12.071 1.00 90.38 101 PRO A CA 1
ATOM 767 C C . PRO A 1 101 ? 9.575 9.572 12.333 1.00 90.38 101 PRO A C 1
ATOM 769 O O . PRO A 1 101 ? 10.051 10.542 11.745 1.00 90.38 101 PRO A O 1
ATOM 772 N N . ASP A 1 102 ? 10.321 8.780 13.111 1.00 91.56 102 ASP A N 1
ATOM 773 C CA . ASP A 1 102 ? 11.726 9.060 13.441 1.00 91.56 102 ASP A CA 1
ATOM 774 C C . ASP A 1 102 ? 12.614 9.116 12.188 1.00 91.56 102 ASP A C 1
ATOM 776 O O . ASP A 1 102 ? 13.472 9.991 12.040 1.00 91.56 102 ASP A O 1
ATOM 780 N N . VAL A 1 103 ? 12.397 8.191 11.247 1.00 92.81 103 VAL A N 1
ATOM 781 C CA . VAL A 1 103 ? 13.110 8.174 9.965 1.00 92.81 103 VAL A CA 1
ATOM 782 C C . VAL A 1 103 ? 12.709 9.389 9.139 1.00 92.81 103 VAL A C 1
ATOM 784 O O . VAL A 1 103 ? 13.584 10.099 8.643 1.00 92.81 103 VAL A O 1
ATOM 787 N N . PHE A 1 104 ? 11.409 9.654 9.010 1.00 92.75 104 PHE A N 1
ATOM 788 C CA . PHE A 1 104 ? 10.884 10.756 8.216 1.00 92.75 104 PHE A CA 1
ATOM 789 C C . PHE A 1 104 ? 11.426 12.112 8.684 1.00 92.75 104 PHE A C 1
ATOM 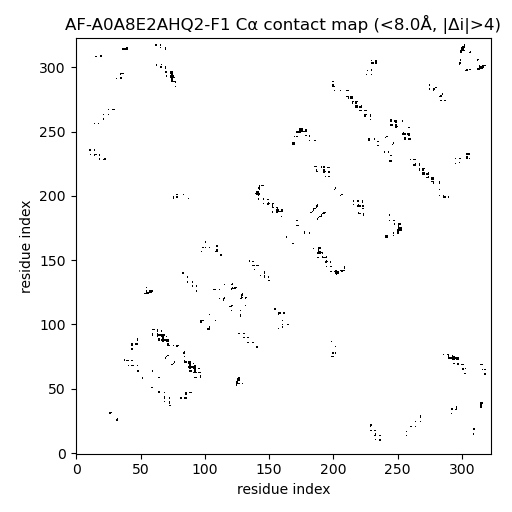791 O O . PHE A 1 104 ? 11.862 12.903 7.845 1.00 92.75 104 PHE A O 1
ATOM 798 N N . GLU A 1 105 ? 11.442 12.355 9.999 1.00 91.00 105 GLU A N 1
ATOM 799 C CA . GLU A 1 105 ? 11.942 13.582 10.633 1.00 91.00 105 GLU A CA 1
ATOM 800 C C . GLU A 1 105 ? 13.468 13.713 10.581 1.00 91.00 105 GLU A C 1
ATOM 802 O O . GLU A 1 105 ? 13.990 14.822 10.456 1.00 91.00 105 GLU A O 1
ATOM 807 N N . SER A 1 106 ? 14.201 12.596 10.634 1.00 91.62 106 SER A N 1
ATOM 808 C CA . SER A 1 106 ? 15.668 12.605 10.519 1.00 91.62 106 SER A CA 1
ATOM 809 C C . SER A 1 106 ? 16.175 12.972 9.116 1.00 91.62 106 SER A C 1
ATOM 811 O O . SER A 1 106 ? 17.355 13.285 8.934 1.00 91.62 106 SER A O 1
ATOM 813 N N . LEU A 1 107 ? 15.295 12.920 8.115 1.00 91.12 107 LEU A N 1
ATOM 814 C CA . LEU A 1 107 ? 15.590 13.176 6.711 1.00 91.12 107 LEU A CA 1
ATOM 815 C C . LEU A 1 107 ? 14.994 14.516 6.254 1.00 91.12 107 LEU A C 1
ATOM 817 O O . LEU A 1 107 ? 14.070 15.064 6.848 1.00 91.12 107 LEU A O 1
ATOM 821 N N . ALA A 1 108 ? 15.461 15.024 5.112 1.00 90.00 108 ALA A N 1
ATOM 822 C CA . ALA A 1 108 ? 14.878 16.195 4.447 1.00 90.00 108 ALA A CA 1
ATOM 823 C C . ALA A 1 108 ? 13.540 15.874 3.733 1.00 90.00 108 ALA A C 1
ATOM 825 O O . ALA A 1 108 ? 13.254 16.373 2.645 1.00 90.00 108 ALA A O 1
ATOM 826 N N . SER A 1 109 ? 12.707 15.010 4.321 1.00 90.19 109 SER A N 1
ATOM 827 C CA . SER A 1 109 ? 11.492 14.468 3.694 1.00 90.19 109 SER A CA 1
ATOM 828 C C . SER A 1 109 ? 10.486 15.566 3.342 1.00 90.19 109 SER A C 1
ATOM 830 O O . SER A 1 109 ? 9.848 15.525 2.293 1.00 90.19 109 SER A O 1
ATOM 832 N N . GLN A 1 110 ? 10.416 16.613 4.169 1.00 88.31 110 GLN A N 1
ATOM 833 C CA . GLN A 1 110 ? 9.513 17.756 3.991 1.00 88.31 110 GLN A CA 1
ATOM 834 C C . GLN A 1 110 ? 9.833 18.592 2.741 1.00 88.31 110 GLN A C 1
ATOM 836 O O . GLN A 1 110 ? 8.949 19.224 2.165 1.00 88.31 110 GLN A O 1
ATOM 841 N N . THR A 1 111 ? 11.095 18.613 2.300 1.00 91.94 111 THR A N 1
ATOM 842 C CA . THR A 1 111 ? 11.530 19.366 1.114 1.00 91.94 111 THR A CA 1
ATOM 843 C C . THR A 1 111 ? 11.615 18.505 -0.140 1.00 91.94 111 THR A C 1
ATOM 845 O O . THR A 1 111 ? 11.847 19.054 -1.220 1.00 91.94 111 THR A O 1
ATOM 848 N N . PHE A 1 112 ? 11.347 17.196 -0.039 1.00 94.94 112 PHE A N 1
ATOM 849 C CA . PHE A 1 112 ? 11.505 16.234 -1.131 1.00 94.94 112 PHE A CA 1
ATOM 850 C C . PHE A 1 112 ? 10.802 16.664 -2.424 1.00 94.94 112 PHE A C 1
ATOM 852 O O . PHE A 1 112 ? 11.420 16.653 -3.482 1.00 94.94 112 PHE A O 1
ATOM 859 N N . HIS A 1 113 ? 9.550 17.127 -2.352 1.00 95.31 113 HIS A N 1
ATOM 860 C CA . HIS A 1 113 ? 8.798 17.608 -3.520 1.00 95.31 113 HIS A CA 1
ATOM 861 C C . HIS A 1 113 ? 9.532 18.719 -4.275 1.00 95.31 113 HIS A C 1
ATOM 863 O O . HIS A 1 113 ? 9.680 18.683 -5.497 1.00 95.31 113 HIS A O 1
ATOM 869 N N . ARG A 1 114 ? 10.012 19.721 -3.531 1.00 94.94 114 ARG A N 1
ATOM 870 C CA . ARG A 1 114 ? 10.741 20.856 -4.097 1.00 94.94 114 ARG A CA 1
ATOM 871 C C . ARG A 1 114 ? 12.061 20.392 -4.703 1.00 94.94 114 ARG A C 1
ATOM 873 O O . ARG A 1 114 ? 12.411 20.835 -5.792 1.00 94.94 114 ARG A O 1
ATOM 880 N N . GLU A 1 115 ? 12.766 19.506 -4.008 1.00 94.31 115 GLU A N 1
ATOM 881 C CA . GLU A 1 115 ? 14.063 18.980 -4.433 1.00 94.31 115 GLU A CA 1
ATOM 882 C C . GLU A 1 115 ? 13.968 18.049 -5.642 1.00 94.31 115 GLU A C 1
ATOM 884 O O . GLU A 1 115 ? 14.875 18.039 -6.476 1.00 94.31 115 GLU A O 1
ATOM 889 N N . LEU A 1 116 ? 12.865 17.311 -5.770 1.00 95.00 116 LEU A N 1
ATOM 890 C CA . LEU A 1 116 ? 12.545 16.520 -6.949 1.00 95.00 116 LEU A CA 1
ATOM 891 C C . LEU A 1 116 ? 12.346 17.436 -8.160 1.00 95.00 116 LEU A C 1
ATOM 893 O O . LEU A 1 116 ? 12.981 17.226 -9.191 1.00 95.00 116 LEU A O 1
ATOM 897 N N . CYS A 1 117 ? 11.552 18.502 -8.014 1.00 94.69 117 CYS A N 1
ATOM 898 C CA . CYS A 1 117 ? 11.327 19.490 -9.072 1.00 94.69 117 CYS A CA 1
ATOM 899 C C . CYS A 1 117 ? 12.604 20.242 -9.479 1.00 94.69 117 CYS A C 1
ATOM 901 O O . CYS A 1 117 ? 12.785 20.539 -10.658 1.00 94.69 117 CYS A O 1
ATOM 903 N N . SER A 1 118 ? 13.497 20.558 -8.535 1.00 94.31 118 SER A N 1
ATOM 904 C CA . SER A 1 118 ? 14.783 21.198 -8.849 1.00 94.31 118 SER A CA 1
ATOM 905 C C . SER A 1 118 ? 15.881 20.216 -9.269 1.00 94.31 118 SER A C 1
ATOM 907 O O . SER A 1 118 ? 16.973 20.655 -9.623 1.00 94.31 118 SER A O 1
ATOM 909 N N . GLY A 1 119 ? 15.630 18.905 -9.198 1.00 92.38 119 GLY A N 1
ATOM 910 C CA . GLY A 1 119 ? 16.607 17.849 -9.478 1.00 92.38 119 GLY A CA 1
ATOM 911 C C . GLY A 1 119 ? 17.709 17.692 -8.422 1.00 92.38 119 GLY A C 1
ATOM 912 O O . GLY A 1 119 ? 18.615 16.881 -8.597 1.00 92.38 119 GLY A O 1
ATOM 913 N N . SER A 1 120 ? 17.654 18.427 -7.308 1.00 91.75 120 SER A N 1
ATOM 914 C CA . SER A 1 120 ? 18.716 18.425 -6.290 1.00 91.75 120 SER A CA 1
ATOM 915 C C . SER A 1 120 ? 18.780 17.127 -5.485 1.00 91.75 120 SER A C 1
ATOM 917 O O . SER A 1 120 ? 19.832 16.805 -4.938 1.00 91.75 120 SER A O 1
ATOM 919 N N . VAL A 1 121 ? 17.692 16.353 -5.449 1.00 91.81 121 VAL A N 1
ATOM 920 C CA . VAL A 1 121 ? 17.638 15.057 -4.753 1.00 91.81 121 VAL A CA 1
ATOM 921 C C . VAL A 1 121 ? 18.400 13.940 -5.489 1.00 91.81 121 VAL A C 1
ATOM 923 O O . VAL A 1 121 ? 18.844 12.976 -4.866 1.00 91.81 121 VAL A O 1
ATOM 926 N N . GLN A 1 122 ? 18.626 14.074 -6.803 1.00 82.50 122 GLN A N 1
ATOM 927 C CA . GLN A 1 122 ? 19.171 13.005 -7.660 1.00 82.50 122 GLN A CA 1
ATOM 928 C C . GLN A 1 122 ? 20.625 12.626 -7.326 1.00 82.50 122 GLN A C 1
ATOM 930 O O . GLN A 1 122 ? 21.048 11.495 -7.569 1.00 82.50 122 GLN A O 1
ATOM 935 N N . GLY A 1 123 ? 21.390 13.554 -6.740 1.00 80.44 123 GLY A N 1
ATOM 936 C CA . GLY A 1 123 ? 22.760 13.307 -6.279 1.00 80.44 123 GLY A CA 1
ATOM 937 C C . GLY A 1 123 ? 22.849 12.549 -4.948 1.00 80.44 123 GLY A C 1
ATOM 938 O O . GLY A 1 123 ? 23.941 12.148 -4.547 1.00 80.44 123 GLY A O 1
ATOM 939 N N . GLY A 1 124 ? 21.726 12.352 -4.251 1.00 86.38 124 GLY A N 1
ATOM 940 C CA . GLY A 1 124 ? 21.683 11.659 -2.967 1.00 86.38 124 GLY A CA 1
ATOM 941 C C . GLY A 1 124 ? 21.838 10.142 -3.106 1.00 86.38 124 GLY A C 1
ATOM 942 O O . GLY A 1 124 ? 21.277 9.523 -4.011 1.00 86.38 124 GLY A O 1
ATOM 943 N N . ASN A 1 125 ? 22.566 9.526 -2.171 1.00 87.00 125 ASN A N 1
ATOM 944 C CA . ASN A 1 125 ? 22.702 8.064 -2.071 1.00 87.00 125 ASN A CA 1
ATOM 945 C C . ASN A 1 125 ? 22.011 7.465 -0.830 1.00 87.00 125 ASN A C 1
ATOM 947 O O . ASN A 1 125 ? 22.092 6.256 -0.622 1.00 87.00 125 ASN A O 1
ATOM 951 N N . GLY A 1 126 ? 21.336 8.288 -0.018 1.00 92.31 126 GLY A N 1
ATOM 952 C CA . GLY A 1 126 ? 20.449 7.833 1.062 1.00 92.31 126 GLY A CA 1
ATOM 953 C C . GLY A 1 126 ? 19.015 7.583 0.580 1.00 92.31 126 GLY A C 1
ATOM 954 O O . GLY A 1 126 ? 18.724 7.759 -0.602 1.00 92.31 126 GLY A O 1
ATOM 955 N N . ILE A 1 127 ? 18.114 7.226 1.501 1.00 95.25 127 ILE A N 1
ATOM 956 C CA . ILE A 1 127 ? 16.724 6.798 1.226 1.00 95.25 127 ILE A CA 1
ATOM 957 C C . ILE A 1 127 ? 15.997 7.688 0.200 1.00 95.25 127 ILE A C 1
ATOM 959 O O . ILE A 1 127 ? 15.520 7.175 -0.807 1.00 95.25 127 ILE A O 1
ATOM 963 N N . LEU A 1 128 ? 15.964 9.014 0.391 1.00 95.69 128 LEU A N 1
ATOM 964 C CA . LEU A 1 128 ? 15.257 9.935 -0.519 1.00 95.69 128 LEU A CA 1
ATOM 965 C C . LEU A 1 128 ? 15.886 10.004 -1.922 1.00 95.69 128 LEU A C 1
ATOM 967 O O . LEU A 1 128 ? 15.177 10.031 -2.926 1.00 95.69 128 LEU A O 1
ATOM 971 N N . GLY A 1 129 ? 17.218 9.991 -2.010 1.00 95.56 129 GLY A N 1
ATOM 972 C CA . GLY A 1 129 ? 17.919 9.973 -3.297 1.00 95.56 129 GLY A CA 1
ATOM 973 C C . GLY A 1 129 ? 17.680 8.672 -4.062 1.00 95.56 129 GLY A C 1
ATOM 974 O O . GLY A 1 129 ? 17.460 8.692 -5.271 1.00 95.56 129 GLY A O 1
ATOM 975 N N . GLN A 1 130 ? 17.651 7.544 -3.350 1.00 96.06 130 GLN A N 1
ATOM 976 C CA . GLN A 1 130 ? 17.347 6.233 -3.927 1.00 96.06 130 GLN A CA 1
ATOM 977 C C . GLN A 1 130 ? 15.884 6.132 -4.362 1.00 96.06 130 GLN A C 1
ATOM 979 O O . GLN A 1 130 ? 15.619 5.649 -5.458 1.00 96.06 130 GLN A O 1
ATOM 984 N N . LEU A 1 131 ? 14.949 6.678 -3.577 1.00 97.12 131 LEU A N 1
ATOM 985 C CA . LEU A 1 131 ? 13.546 6.790 -3.976 1.00 97.12 131 LEU A CA 1
ATOM 986 C C . LEU A 1 131 ? 13.405 7.610 -5.263 1.00 97.12 131 LEU A C 1
ATOM 988 O O . LEU A 1 131 ? 12.746 7.165 -6.195 1.00 97.12 131 LEU A O 1
ATOM 992 N N . SER A 1 132 ? 14.071 8.765 -5.364 1.00 96.88 132 SER A N 1
ATOM 993 C CA . SER A 1 132 ? 14.042 9.568 -6.593 1.00 96.88 132 SER A CA 1
ATOM 994 C C . SER A 1 132 ? 14.574 8.806 -7.807 1.00 96.88 132 SER A C 1
ATOM 996 O O . SER A 1 132 ? 14.003 8.950 -8.885 1.00 96.88 132 SER A O 1
ATOM 998 N N . LYS A 1 133 ? 15.649 8.023 -7.659 1.00 96.06 133 LYS A N 1
ATOM 999 C CA . LYS A 1 133 ? 16.207 7.215 -8.755 1.00 96.06 133 LYS A CA 1
ATOM 1000 C C . LYS A 1 133 ? 15.259 6.090 -9.155 1.00 96.06 133 LYS A C 1
ATOM 1002 O O . LYS A 1 133 ? 15.042 5.897 -10.344 1.00 96.06 133 LYS A O 1
ATOM 1007 N N . LEU A 1 134 ? 14.658 5.411 -8.178 1.00 97.38 134 LEU A N 1
ATOM 1008 C CA . LEU A 1 134 ? 13.668 4.364 -8.414 1.00 97.38 134 LEU A CA 1
ATOM 1009 C C . LEU A 1 134 ? 12.445 4.912 -9.159 1.00 97.38 134 LEU A C 1
ATOM 1011 O O . LEU A 1 134 ? 12.029 4.342 -10.155 1.00 97.38 134 LEU A O 1
ATOM 1015 N N . LEU A 1 135 ? 11.897 6.057 -8.743 1.00 97.75 135 LEU A N 1
ATOM 1016 C CA . LEU A 1 135 ? 10.714 6.642 -9.388 1.00 97.75 135 LEU A CA 1
ATOM 1017 C C . LEU A 1 135 ? 10.927 6.947 -10.878 1.00 97.75 135 LEU A C 1
ATOM 1019 O O . LEU A 1 135 ? 9.983 6.854 -11.658 1.00 97.75 135 LEU A O 1
ATOM 1023 N N . VAL A 1 136 ? 12.155 7.275 -11.293 1.00 96.38 136 VAL A N 1
ATOM 1024 C CA . VAL A 1 136 ? 12.482 7.503 -12.711 1.00 96.38 136 VAL A CA 1
ATOM 1025 C C . VAL A 1 136 ? 12.362 6.217 -13.533 1.00 96.38 136 VAL A C 1
ATOM 1027 O O . VAL A 1 136 ? 11.932 6.284 -14.683 1.00 96.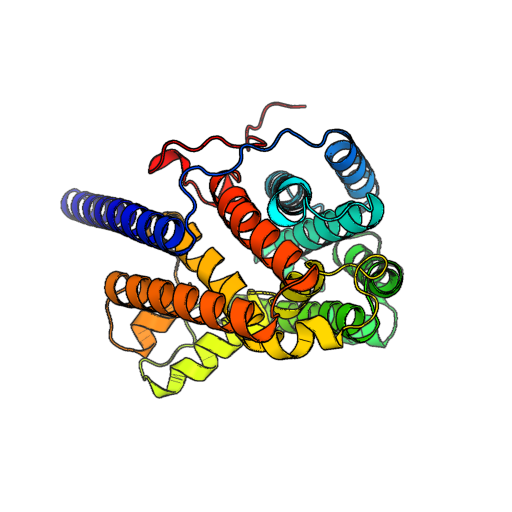38 136 VAL A O 1
ATOM 1030 N N . THR A 1 137 ? 12.676 5.052 -12.958 1.00 97.88 137 THR A N 1
ATOM 1031 C CA . THR A 1 137 ? 12.609 3.767 -13.675 1.00 97.88 137 THR A CA 1
ATOM 1032 C C . THR A 1 137 ? 11.187 3.212 -13.774 1.00 97.88 137 THR A C 1
ATOM 1034 O O . THR A 1 137 ? 10.962 2.223 -14.462 1.00 97.88 137 THR A O 1
ATOM 1037 N N . ALA A 1 138 ? 10.181 3.851 -13.159 1.00 98.56 138 ALA A N 1
ATOM 1038 C CA . ALA A 1 138 ? 8.795 3.375 -13.203 1.00 98.56 138 ALA A CA 1
ATOM 1039 C C . ALA A 1 138 ? 8.261 3.191 -14.641 1.00 98.56 138 ALA A C 1
ATOM 1041 O O . ALA A 1 138 ? 7.507 2.254 -14.899 1.00 98.56 138 ALA A O 1
ATOM 1042 N N . TRP A 1 139 ? 8.684 4.032 -15.594 1.00 98.38 139 TRP A N 1
ATOM 1043 C CA . TRP A 1 139 ? 8.287 3.945 -17.011 1.00 98.38 139 TRP A CA 1
ATOM 1044 C C . TRP A 1 139 ? 8.904 2.765 -17.774 1.00 98.38 139 TRP A C 1
ATOM 1046 O O . TRP A 1 139 ? 8.419 2.417 -18.863 1.00 98.38 139 TRP A O 1
ATOM 1056 N N . ASP A 1 140 ? 9.944 2.147 -17.218 1.00 98.38 140 ASP A N 1
ATOM 1057 C CA . ASP A 1 140 ? 10.537 0.927 -17.762 1.00 98.38 140 ASP A CA 1
ATOM 1058 C C . ASP A 1 140 ? 9.649 -0.285 -17.443 1.00 98.38 140 ASP A C 1
ATOM 1060 O O . ASP A 1 140 ? 9.513 -1.180 -18.275 1.00 98.38 140 ASP A O 1
ATOM 1064 N N . HIS A 1 141 ? 8.959 -0.259 -16.297 1.00 98.44 141 HIS A N 1
ATOM 1065 C CA . HIS A 1 141 ? 8.157 -1.374 -15.778 1.00 98.44 141 HIS A CA 1
ATOM 1066 C C . HIS A 1 141 ? 6.653 -1.240 -16.030 1.00 98.44 141 HIS A C 1
ATOM 1068 O O . HIS A 1 141 ? 5.960 -2.242 -16.216 1.00 98.44 141 HIS A O 1
ATOM 1074 N N . PHE A 1 142 ? 6.131 -0.013 -16.040 1.00 98.56 142 PHE A N 1
ATOM 1075 C CA . PHE A 1 142 ? 4.694 0.253 -16.088 1.00 98.56 142 PHE A CA 1
ATOM 1076 C C . PHE A 1 142 ? 4.321 1.150 -17.276 1.00 98.56 142 PHE A C 1
ATOM 1078 O O . PHE A 1 142 ? 5.140 1.959 -17.733 1.00 98.56 142 PHE A O 1
ATOM 1085 N N . PRO A 1 143 ? 3.099 1.015 -17.826 1.00 97.81 143 PRO A N 1
ATOM 1086 C CA . PRO A 1 143 ? 2.620 1.913 -18.868 1.00 97.81 143 PRO A CA 1
ATOM 1087 C C . PRO A 1 143 ? 2.512 3.364 -18.370 1.00 97.81 143 PRO A C 1
ATOM 1089 O O . PRO A 1 143 ? 2.695 3.661 -17.190 1.00 97.81 143 PRO A O 1
ATOM 1092 N N . GLN A 1 144 ? 2.246 4.297 -19.284 1.00 97.56 144 GLN A N 1
ATOM 1093 C CA . GLN A 1 144 ? 2.475 5.714 -19.012 1.00 97.56 144 GLN A CA 1
ATOM 1094 C C . GLN A 1 144 ? 1.620 6.288 -17.876 1.00 97.56 144 GLN A C 1
ATOM 1096 O O . GLN A 1 144 ? 2.176 6.994 -17.032 1.00 97.56 144 GLN A O 1
ATOM 1101 N N . TYR A 1 145 ? 0.311 6.023 -17.835 1.00 97.62 145 TYR A N 1
ATOM 1102 C CA . TYR A 1 145 ? -0.524 6.516 -16.738 1.00 97.62 145 TYR A CA 1
ATOM 1103 C C . TYR A 1 145 ? -0.112 5.872 -15.409 1.00 97.62 145 TYR A C 1
ATOM 1105 O O . TYR A 1 145 ? -0.009 6.571 -14.408 1.00 97.62 145 TYR A O 1
ATOM 1113 N N . SER A 1 146 ? 0.213 4.585 -15.414 1.00 98.50 146 SER A N 1
ATOM 1114 C CA . SER A 1 146 ? 0.607 3.802 -14.247 1.00 98.50 146 SER A CA 1
ATOM 1115 C C . SER A 1 146 ? 1.912 4.311 -13.647 1.00 98.50 146 SER A C 1
ATOM 1117 O O . SER A 1 146 ? 1.971 4.608 -12.458 1.00 98.50 146 SER A O 1
ATOM 1119 N N . ALA A 1 147 ? 2.936 4.531 -14.472 1.00 98.62 147 ALA A N 1
ATOM 1120 C CA . ALA A 1 147 ? 4.193 5.136 -14.038 1.00 98.62 147 ALA A CA 1
ATOM 1121 C C . ALA A 1 147 ? 3.986 6.548 -13.457 1.00 98.62 147 ALA A C 1
ATOM 1123 O O . ALA A 1 147 ? 4.541 6.880 -12.408 1.00 98.62 147 ALA A O 1
ATOM 1124 N N . SER A 1 148 ? 3.124 7.364 -14.077 1.00 98.38 148 SER A N 1
ATOM 1125 C CA . SER A 1 148 ? 2.740 8.667 -13.523 1.00 98.38 148 SER A CA 1
ATOM 1126 C C . SER A 1 148 ? 1.978 8.551 -12.200 1.00 98.38 148 SER A C 1
ATOM 1128 O O . SER A 1 148 ? 2.251 9.332 -11.292 1.00 98.38 148 SER A O 1
ATOM 1130 N N . ALA A 1 149 ? 1.071 7.581 -12.065 1.00 98.25 149 ALA A N 1
ATOM 1131 C CA . ALA A 1 149 ? 0.302 7.338 -10.848 1.00 98.25 149 ALA A CA 1
ATOM 1132 C C . ALA A 1 149 ? 1.199 6.893 -9.685 1.00 98.25 149 ALA A C 1
ATOM 1134 O O . ALA A 1 149 ? 0.991 7.332 -8.555 1.00 98.25 149 ALA A O 1
ATOM 1135 N N . ILE A 1 150 ? 2.231 6.086 -9.958 1.00 98.75 150 ILE A N 1
ATOM 1136 C CA . ILE A 1 150 ? 3.249 5.700 -8.971 1.00 98.75 150 ILE A CA 1
ATOM 1137 C C . ILE A 1 150 ? 3.954 6.942 -8.428 1.00 98.75 150 ILE A C 1
ATOM 1139 O O . ILE A 1 150 ? 4.031 7.121 -7.213 1.00 98.75 150 ILE A O 1
ATOM 1143 N N . LEU A 1 151 ? 4.414 7.828 -9.319 1.00 98.25 151 LEU A N 1
ATOM 1144 C CA . LEU A 1 151 ? 5.052 9.082 -8.930 1.00 98.25 151 LEU A CA 1
ATOM 1145 C C . LEU A 1 151 ? 4.116 9.956 -8.085 1.00 98.25 151 LEU A C 1
ATOM 1147 O O . LEU A 1 151 ? 4.499 10.367 -6.993 1.00 98.25 151 LEU A O 1
ATOM 1151 N N . THR A 1 152 ? 2.903 10.246 -8.563 1.00 97.88 152 THR A N 1
ATOM 1152 C CA . THR A 1 152 ? 1.983 11.143 -7.845 1.00 97.88 152 THR A CA 1
ATOM 1153 C C . THR A 1 152 ? 1.558 10.559 -6.504 1.00 97.88 152 THR A C 1
ATOM 1155 O O . THR A 1 152 ? 1.582 11.269 -5.508 1.00 97.88 152 THR A O 1
ATOM 1158 N N . SER A 1 153 ? 1.285 9.254 -6.440 1.00 98.19 153 SER A N 1
ATOM 1159 C CA . SER A 1 153 ? 0.912 8.589 -5.190 1.00 98.19 153 SER A CA 1
ATOM 1160 C C . SER A 1 153 ? 2.043 8.587 -4.161 1.00 98.19 153 SER A C 1
ATOM 1162 O O . SER A 1 153 ? 1.766 8.677 -2.969 1.00 98.19 153 SER A O 1
ATOM 1164 N N . THR A 1 154 ? 3.311 8.517 -4.583 1.00 98.19 154 THR A N 1
ATOM 1165 C CA . THR A 1 154 ? 4.450 8.684 -3.665 1.00 98.19 154 THR A CA 1
ATOM 1166 C C . THR A 1 154 ? 4.529 10.101 -3.107 1.00 98.19 154 THR A C 1
ATOM 1168 O O . THR A 1 154 ? 4.848 10.287 -1.935 1.00 98.19 154 THR A O 1
ATOM 1171 N N . LEU A 1 155 ? 4.255 11.108 -3.933 1.00 97.38 155 LEU A N 1
ATOM 1172 C CA . LEU A 1 155 ? 4.237 12.503 -3.501 1.00 97.38 155 LEU A CA 1
ATOM 1173 C C . LEU A 1 155 ? 3.095 12.755 -2.501 1.00 97.38 155 LEU A C 1
ATOM 1175 O O . LEU A 1 155 ? 3.328 13.307 -1.423 1.00 97.38 155 LEU A O 1
ATOM 1179 N N . ASP A 1 156 ? 1.894 12.259 -2.797 1.00 97.19 156 ASP A N 1
ATOM 1180 C CA . ASP A 1 156 ? 0.741 12.355 -1.898 1.00 97.19 156 ASP A CA 1
ATOM 1181 C C . ASP A 1 156 ? 0.985 11.638 -0.559 1.00 97.19 156 ASP A C 1
ATOM 1183 O O . ASP A 1 156 ? 0.679 12.194 0.499 1.00 97.19 156 ASP A O 1
ATOM 1187 N N . PHE A 1 157 ? 1.629 10.466 -0.585 1.00 97.00 157 PHE A N 1
ATOM 1188 C CA . PHE A 1 157 ? 2.080 9.758 0.616 1.00 97.00 157 PHE A CA 1
ATOM 1189 C C . PHE A 1 157 ? 2.979 10.633 1.493 1.00 97.00 157 PHE A C 1
ATOM 1191 O O . PHE A 1 157 ? 2.679 10.833 2.666 1.00 97.00 157 PHE A O 1
ATOM 1198 N N . LEU A 1 158 ? 4.036 11.226 0.930 1.00 96.06 158 LEU A N 1
ATOM 1199 C CA . LEU A 1 158 ? 4.960 12.064 1.704 1.00 96.06 158 LEU A CA 1
ATOM 1200 C C . LEU A 1 158 ? 4.284 13.319 2.271 1.00 96.06 158 LEU A C 1
ATOM 1202 O O . LEU A 1 158 ? 4.636 13.759 3.367 1.00 96.06 158 LEU A O 1
ATOM 1206 N N . ASN A 1 159 ? 3.306 13.887 1.556 1.00 93.62 159 ASN A N 1
ATOM 1207 C CA . ASN A 1 159 ? 2.493 14.984 2.085 1.00 93.62 159 ASN A CA 1
ATOM 1208 C C . ASN A 1 159 ? 1.675 14.538 3.299 1.00 93.62 159 ASN A C 1
ATOM 1210 O O . ASN A 1 159 ? 1.608 15.272 4.284 1.00 93.62 159 ASN A O 1
ATOM 1214 N N . MET A 1 160 ? 1.078 13.346 3.259 1.00 93.38 160 MET A N 1
ATOM 1215 C CA . MET A 1 160 ? 0.272 12.859 4.377 1.00 93.38 160 MET A CA 1
ATOM 1216 C C . MET A 1 160 ? 1.108 12.350 5.548 1.00 93.38 160 MET A C 1
ATOM 1218 O O . MET A 1 160 ? 0.732 12.635 6.679 1.00 93.38 160 MET A O 1
ATOM 1222 N N . CYS A 1 161 ? 2.288 11.766 5.324 1.00 92.44 161 CYS A N 1
ATOM 1223 C CA . CYS A 1 161 ? 3.247 11.510 6.405 1.00 92.44 161 CYS A CA 1
ATOM 1224 C C . CYS A 1 161 ? 3.634 12.806 7.125 1.00 92.44 161 CYS A C 1
ATOM 1226 O O . CYS A 1 161 ? 3.717 12.840 8.347 1.00 92.44 161 CYS A O 1
ATOM 1228 N N . PHE A 1 162 ? 3.833 13.907 6.390 1.00 90.94 162 PHE A N 1
ATOM 1229 C CA . PHE A 1 162 ? 4.084 15.204 7.017 1.00 90.94 162 PHE A CA 1
ATOM 1230 C C . PHE A 1 162 ? 2.902 15.666 7.878 1.00 90.94 162 PHE A C 1
ATOM 1232 O O . PHE A 1 162 ? 3.112 16.117 9.005 1.00 90.94 162 PHE A O 1
ATOM 1239 N N . VAL A 1 163 ? 1.668 15.540 7.378 1.00 89.31 163 VAL A N 1
ATOM 1240 C CA . VAL A 1 163 ? 0.461 15.874 8.149 1.00 89.31 163 VAL A CA 1
ATOM 1241 C C . VAL A 1 163 ? 0.383 15.023 9.415 1.00 89.31 163 VAL A C 1
ATOM 1243 O O . VAL A 1 163 ? 0.244 15.579 10.499 1.00 89.31 163 VAL A O 1
ATOM 1246 N N . GLU A 1 164 ? 0.521 13.704 9.309 1.00 87.19 164 GLU A N 1
ATOM 1247 C CA . GLU A 1 164 ? 0.416 12.783 10.447 1.00 87.19 164 GLU A CA 1
ATOM 1248 C C . GLU A 1 164 ? 1.516 13.035 11.492 1.00 87.19 164 GLU A C 1
ATOM 1250 O O . GLU A 1 164 ? 1.210 13.170 12.678 1.00 87.19 164 GLU A O 1
ATOM 1255 N N . ASN A 1 165 ? 2.765 13.243 11.061 1.00 84.00 165 ASN A N 1
ATOM 1256 C CA . ASN A 1 165 ? 3.897 13.486 11.963 1.00 84.00 165 ASN A CA 1
ATOM 1257 C C . ASN A 1 165 ? 3.822 14.849 12.674 1.00 84.00 165 ASN A C 1
ATOM 1259 O O . ASN A 1 165 ? 4.212 14.971 13.833 1.00 84.00 165 ASN A O 1
ATOM 1263 N N . THR A 1 166 ? 3.291 15.888 12.019 1.00 82.19 166 THR A N 1
ATOM 1264 C CA . THR A 1 166 ? 3.225 17.246 12.604 1.00 82.19 166 THR A CA 1
ATOM 1265 C C . THR A 1 166 ? 1.963 17.524 13.416 1.00 82.19 166 THR A C 1
ATOM 1267 O O . THR A 1 166 ? 1.892 18.531 14.123 1.00 82.19 166 THR A O 1
ATOM 1270 N N . SER A 1 167 ? 0.961 16.650 13.338 1.00 76.50 167 SER A N 1
ATOM 1271 C CA . SER A 1 167 ? -0.334 16.869 13.987 1.00 76.50 167 SER A CA 1
ATOM 1272 C C . SER A 1 167 ? -0.336 16.595 15.495 1.00 76.50 167 SER A C 1
ATOM 1274 O O . SER A 1 167 ? -1.213 17.099 16.193 1.00 76.50 167 SER A O 1
ATOM 1276 N N . HIS A 1 168 ? 0.628 15.818 16.010 1.00 69.12 168 HIS A N 1
ATOM 1277 C CA . HIS A 1 168 ? 0.743 15.436 17.430 1.00 69.12 168 HIS A CA 1
ATOM 1278 C C . HIS A 1 168 ? -0.584 14.951 18.071 1.00 69.12 168 HIS A C 1
ATOM 1280 O O . HIS A 1 168 ? -0.855 15.223 19.242 1.00 69.12 168 HIS A O 1
ATOM 1286 N N . GLY A 1 169 ? -1.427 14.249 17.304 1.00 65.56 169 GLY A N 1
ATOM 1287 C CA . GLY A 1 169 ? -2.752 13.776 17.718 1.00 65.56 169 GLY A CA 1
ATOM 1288 C C . GLY A 1 169 ? -3.715 13.619 16.536 1.00 65.56 169 GLY A C 1
ATOM 1289 O O . GLY A 1 169 ? -3.355 13.904 15.394 1.00 65.56 169 GLY A O 1
ATOM 1290 N N . SER A 1 170 ? -4.949 13.171 16.801 1.00 73.00 170 SER A N 1
ATOM 1291 C CA . SER A 1 170 ? -5.981 13.094 15.756 1.00 73.00 170 SER A CA 1
ATOM 1292 C C . SER A 1 170 ? -6.439 14.500 15.355 1.00 73.00 170 SER A C 1
ATOM 1294 O O . SER A 1 170 ? -6.815 15.314 16.199 1.00 73.00 170 SER A O 1
ATOM 1296 N N . ILE A 1 171 ? -6.420 14.774 14.051 1.00 84.50 171 ILE A N 1
ATOM 1297 C CA . ILE A 1 171 ? -6.945 16.007 13.435 1.00 84.50 171 ILE A CA 1
ATOM 1298 C C . ILE A 1 171 ? -8.410 15.874 13.011 1.00 84.50 171 ILE A C 1
ATOM 1300 O O . ILE A 1 171 ? -8.964 16.762 12.360 1.00 84.50 171 ILE A O 1
ATOM 1304 N N . ILE A 1 172 ? -9.033 14.744 13.338 1.00 90.56 172 ILE A N 1
ATOM 1305 C CA . ILE A 1 172 ? -10.391 14.423 12.924 1.00 90.56 172 ILE A CA 1
ATOM 1306 C C . ILE A 1 172 ? -11.383 15.110 13.855 1.00 90.56 172 ILE A C 1
ATOM 1308 O O . ILE A 1 172 ? -11.262 15.070 15.077 1.00 90.56 172 ILE A O 1
ATOM 1312 N N . THR A 1 173 ? -12.392 15.750 13.270 1.00 91.19 173 THR A N 1
ATOM 1313 C CA . THR A 1 173 ? -13.528 16.281 14.030 1.00 91.19 173 THR A CA 1
ATOM 1314 C C . THR A 1 173 ? -14.553 15.157 14.228 1.00 91.19 173 THR A C 1
ATOM 1316 O O . THR A 1 173 ? -14.797 14.412 13.277 1.00 91.19 173 THR A O 1
ATOM 1319 N N . PRO A 1 174 ? -15.195 15.025 15.409 1.00 91.44 174 PRO A N 1
ATOM 1320 C CA . PRO A 1 174 ? -16.242 14.028 15.653 1.00 91.44 174 PRO A CA 1
ATOM 1321 C C . PRO A 1 174 ? -17.544 14.421 14.941 1.00 91.44 174 PRO A C 1
ATOM 1323 O O . PRO A 1 174 ? -18.526 14.838 15.557 1.00 91.44 174 PRO A O 1
ATOM 1326 N N . SER A 1 175 ? -17.523 14.365 13.614 1.00 94.31 175 SER A N 1
ATOM 1327 C CA . SER A 1 175 ? -18.652 14.638 12.739 1.00 94.31 175 SER A CA 1
ATOM 1328 C C . SER A 1 175 ? -18.588 13.714 11.525 1.00 94.31 175 SER A C 1
ATOM 1330 O O . SER A 1 175 ? -17.516 13.589 10.922 1.00 94.31 175 SER A O 1
ATOM 1332 N N . PRO A 1 176 ? -19.724 13.144 11.082 1.00 94.31 176 PRO A N 1
ATOM 1333 C CA . PRO A 1 176 ? -19.789 12.405 9.826 1.00 94.31 176 PRO A CA 1
ATOM 1334 C C . PRO A 1 176 ? -19.304 13.224 8.621 1.00 94.31 176 PRO A C 1
ATOM 1336 O O . PRO A 1 176 ? -18.807 12.656 7.652 1.00 94.31 176 PRO A O 1
ATOM 1339 N N . ASP A 1 177 ? -19.360 14.557 8.701 1.00 96.69 177 ASP A N 1
ATOM 1340 C CA . ASP A 1 177 ? -18.840 15.461 7.668 1.00 96.69 177 ASP A CA 1
ATOM 1341 C C . ASP A 1 177 ? -17.308 15.388 7.511 1.00 96.69 177 ASP A C 1
ATOM 1343 O O . ASP A 1 177 ? -16.767 15.868 6.517 1.00 96.69 177 ASP A O 1
ATOM 1347 N N . SER A 1 178 ? -16.588 14.792 8.471 1.00 95.50 178 SER A N 1
ATOM 1348 C CA . SER A 1 178 ? -15.142 14.538 8.384 1.00 95.50 178 SER A CA 1
ATOM 1349 C C . SER A 1 178 ? -14.782 13.239 7.663 1.00 95.50 178 SER A C 1
ATOM 1351 O O . SER A 1 178 ? -13.620 13.072 7.294 1.00 95.50 178 SER A O 1
ATOM 1353 N N . LEU A 1 179 ? -15.744 12.344 7.399 1.00 95.69 179 LEU A N 1
ATOM 1354 C CA . LEU A 1 179 ? -15.484 11.075 6.704 1.00 95.69 179 LEU A CA 1
ATOM 1355 C C . LEU A 1 179 ? -14.772 11.250 5.352 1.00 95.69 179 LEU A C 1
ATOM 1357 O O . LEU A 1 179 ? -13.807 10.528 5.118 1.00 95.69 179 LEU A O 1
ATOM 1361 N N . PRO A 1 180 ? -15.125 12.228 4.489 1.00 96.25 180 PRO A N 1
ATOM 1362 C CA . PRO A 1 180 ? -14.397 12.436 3.238 1.00 96.25 180 PRO A CA 1
ATOM 1363 C C . PRO A 1 180 ? -12.906 12.734 3.435 1.00 96.25 180 PRO A C 1
ATOM 1365 O O . PRO A 1 180 ? -12.099 12.351 2.595 1.00 96.25 180 PRO A O 1
ATOM 1368 N N . PHE A 1 181 ? -12.528 13.402 4.530 1.00 95.25 181 PHE A N 1
ATOM 1369 C CA . PHE A 1 181 ? -11.122 13.648 4.842 1.00 95.25 181 PHE A CA 1
ATOM 1370 C C . PHE A 1 181 ? -10.422 12.385 5.358 1.00 95.25 181 PHE A C 1
ATOM 1372 O O . PHE A 1 181 ? -9.294 12.125 4.948 1.00 95.25 181 PHE A O 1
ATOM 1379 N N . VAL A 1 182 ? -11.092 11.583 6.195 1.00 95.19 182 VAL A N 1
ATOM 1380 C CA . VAL A 1 182 ? -10.575 10.277 6.649 1.00 95.19 182 VAL A CA 1
ATOM 1381 C C . VAL A 1 182 ? -10.294 9.372 5.442 1.00 95.19 182 VAL A C 1
ATOM 1383 O O . VAL A 1 182 ? -9.193 8.834 5.322 1.00 95.19 182 VAL A O 1
ATOM 1386 N N . GLU A 1 183 ? -11.237 9.295 4.497 1.00 95.88 183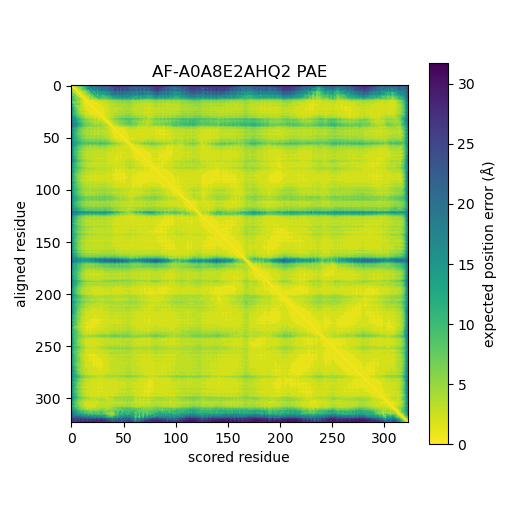 GLU A N 1
ATOM 1387 C CA . GLU A 1 183 ? -11.061 8.566 3.236 1.00 95.88 183 GLU A CA 1
ATOM 1388 C C . GLU A 1 183 ? -9.949 9.152 2.371 1.00 95.88 183 GLU A C 1
ATOM 1390 O O . GLU A 1 183 ? -9.112 8.421 1.851 1.00 95.88 183 GLU A O 1
ATOM 1395 N N . PHE A 1 184 ? -9.904 10.477 2.222 1.00 95.00 184 PHE A N 1
ATOM 1396 C CA . PHE A 1 184 ? -8.872 11.138 1.430 1.00 95.00 184 PHE A CA 1
ATOM 1397 C C . PHE A 1 184 ? -7.467 10.851 1.971 1.00 95.00 184 PHE A C 1
ATOM 1399 O O . PHE A 1 184 ? -6.594 10.430 1.209 1.00 95.00 184 PHE A O 1
ATOM 1406 N N . ARG A 1 185 ? -7.264 11.018 3.284 1.00 94.44 185 ARG A N 1
ATOM 1407 C CA . ARG A 1 185 ? -5.989 10.742 3.956 1.00 94.44 185 ARG A CA 1
ATOM 1408 C C . ARG A 1 185 ? -5.573 9.291 3.754 1.00 94.44 185 ARG A C 1
ATOM 1410 O O . ARG A 1 185 ? -4.417 9.041 3.427 1.00 94.44 185 ARG A O 1
ATOM 1417 N N . ARG A 1 186 ? -6.505 8.345 3.906 1.00 94.88 186 ARG A N 1
ATOM 1418 C CA . ARG A 1 186 ? -6.197 6.919 3.795 1.00 94.88 186 ARG A CA 1
ATOM 1419 C C . ARG A 1 186 ? -6.001 6.473 2.348 1.00 94.88 186 ARG A C 1
ATOM 1421 O O . ARG A 1 186 ? -4.941 5.960 2.016 1.00 94.88 186 ARG A O 1
ATOM 1428 N N . VAL A 1 187 ? -6.984 6.678 1.477 1.00 95.25 187 VAL A N 1
ATOM 1429 C CA . VAL A 1 187 ? -6.985 6.151 0.104 1.00 95.25 187 VAL A CA 1
ATOM 1430 C C . VAL A 1 187 ? -5.979 6.873 -0.791 1.00 95.25 187 VAL A C 1
ATOM 1432 O O . VAL A 1 187 ? -5.252 6.219 -1.538 1.00 95.25 187 VAL A O 1
ATOM 1435 N N . TYR A 1 188 ? -5.903 8.202 -0.723 1.00 90.56 188 TYR A N 1
ATOM 1436 C CA . TYR A 1 188 ? -5.040 8.990 -1.613 1.00 90.56 188 TYR A CA 1
ATOM 1437 C C . TYR A 1 188 ? -3.709 9.384 -0.968 1.00 90.56 188 TYR A C 1
ATOM 1439 O O . TYR A 1 188 ? -2.768 9.705 -1.683 1.00 90.56 188 TYR A O 1
ATOM 1447 N N . GLY A 1 189 ? -3.619 9.334 0.360 1.00 93.56 189 GLY A N 1
ATOM 1448 C CA . GLY A 1 189 ? -2.414 9.640 1.121 1.00 93.56 189 GLY A CA 1
ATOM 1449 C C . GLY A 1 189 ? -1.629 8.407 1.547 1.00 93.56 189 GLY A C 1
ATOM 1450 O O . GLY A 1 189 ? -0.930 7.783 0.749 1.00 93.56 189 GLY A O 1
ATOM 1451 N N . THR A 1 190 ? -1.734 8.062 2.832 1.00 92.69 190 THR A N 1
ATOM 1452 C CA . THR A 1 190 ? -0.874 7.066 3.489 1.00 92.69 190 THR A CA 1
ATOM 1453 C C . THR A 1 190 ? -1.130 5.620 3.064 1.00 92.69 190 THR A C 1
ATOM 1455 O O . THR A 1 190 ? -0.291 4.754 3.281 1.00 92.69 190 THR A O 1
ATOM 1458 N N . GLY A 1 191 ? -2.241 5.335 2.380 1.00 93.06 191 GLY A N 1
ATOM 1459 C CA . GLY A 1 191 ? -2.492 4.040 1.738 1.00 93.06 191 GLY A CA 1
ATOM 1460 C C . GLY A 1 191 ? -1.698 3.802 0.453 1.00 93.06 191 GLY A C 1
ATOM 1461 O O . GLY A 1 191 ? -1.579 2.654 0.031 1.00 93.06 191 GLY A O 1
ATOM 1462 N N . ILE A 1 192 ? -1.134 4.851 -0.168 1.00 96.31 192 ILE A N 1
ATOM 1463 C CA . ILE A 1 192 ? -0.331 4.756 -1.407 1.00 96.31 192 ILE A CA 1
ATOM 1464 C C . ILE A 1 192 ? -1.103 4.001 -2.516 1.00 96.31 192 ILE A C 1
ATOM 1466 O O . ILE A 1 192 ? -0.559 3.245 -3.328 1.00 96.31 192 ILE A O 1
ATOM 1470 N N . SER A 1 193 ? -2.428 4.150 -2.517 1.00 96.62 193 SER A N 1
ATOM 1471 C CA . SER A 1 193 ? -3.296 3.154 -3.143 1.00 96.62 193 SER A CA 1
ATOM 1472 C C . SER A 1 193 ? -3.196 3.159 -4.661 1.00 96.62 193 SER A C 1
ATOM 1474 O O . SER A 1 193 ? -3.330 2.108 -5.279 1.00 96.62 193 SER A O 1
ATOM 1476 N N . ALA A 1 194 ? -2.922 4.312 -5.282 1.00 97.81 194 ALA A N 1
ATOM 1477 C CA . ALA A 1 194 ? -2.808 4.382 -6.735 1.00 97.81 194 ALA A CA 1
ATOM 1478 C C . ALA A 1 194 ? -1.571 3.622 -7.240 1.00 97.81 194 ALA A C 1
ATOM 1480 O O . ALA A 1 194 ? -1.679 2.907 -8.232 1.00 97.81 194 ALA A O 1
ATOM 1481 N N . ALA A 1 195 ? -0.427 3.716 -6.548 1.00 98.38 195 ALA A N 1
ATOM 1482 C CA . ALA A 1 195 ? 0.785 2.996 -6.946 1.00 98.38 195 ALA A CA 1
ATOM 1483 C C . ALA A 1 195 ? 0.614 1.478 -6.799 1.00 98.38 195 ALA A C 1
ATOM 1485 O O . ALA A 1 195 ? 0.840 0.735 -7.753 1.00 98.38 195 ALA A O 1
ATOM 1486 N N . TYR A 1 196 ? 0.147 1.014 -5.635 1.00 98.50 196 TYR A N 1
ATOM 1487 C CA . TYR A 1 196 ? -0.068 -0.419 -5.412 1.00 98.50 196 TYR A CA 1
ATOM 1488 C C . TYR A 1 196 ? -1.173 -0.997 -6.310 1.00 98.50 196 TYR A C 1
ATOM 1490 O O . TYR A 1 196 ? -1.086 -2.161 -6.705 1.00 98.50 196 TYR A O 1
ATOM 1498 N N . ALA A 1 197 ? -2.175 -0.198 -6.691 1.00 98.38 197 ALA A N 1
ATOM 1499 C CA . ALA A 1 197 ? -3.199 -0.609 -7.647 1.00 98.38 197 ALA A CA 1
ATOM 1500 C C . ALA A 1 197 ? -2.612 -0.865 -9.039 1.00 98.38 197 ALA A C 1
ATOM 1502 O O . ALA A 1 197 ? -2.864 -1.914 -9.627 1.00 98.38 197 ALA A O 1
ATOM 1503 N N . VAL A 1 198 ? -1.804 0.059 -9.567 1.00 98.50 198 VAL A N 1
ATOM 1504 C CA . VAL A 1 198 ? -1.253 -0.098 -10.923 1.00 98.50 198 VAL A CA 1
ATOM 1505 C C . VAL A 1 198 ? -0.135 -1.135 -11.006 1.00 98.50 198 VAL A C 1
ATOM 1507 O O . VAL A 1 198 ? 0.076 -1.705 -12.072 1.00 98.50 198 VAL A O 1
ATOM 1510 N N . PHE A 1 199 ? 0.527 -1.462 -9.889 1.00 98.62 199 PHE A N 1
ATOM 1511 C CA . PHE A 1 199 ? 1.496 -2.563 -9.843 1.00 98.62 199 PHE A CA 1
ATOM 1512 C C . PHE A 1 199 ? 0.908 -3.914 -10.260 1.00 98.62 199 PHE A C 1
ATOM 1514 O O . PHE A 1 199 ? 1.653 -4.786 -10.690 1.00 98.62 199 PHE A O 1
ATOM 1521 N N . ILE A 1 200 ? -0.412 -4.098 -10.171 1.00 98.56 200 ILE A N 1
ATOM 1522 C CA . ILE A 1 200 ? -1.077 -5.352 -10.546 1.00 98.56 200 ILE A CA 1
ATOM 1523 C C . ILE A 1 200 ? -0.885 -5.662 -12.044 1.00 98.56 200 ILE A C 1
ATOM 1525 O O . ILE A 1 200 ? -0.875 -6.836 -12.418 1.00 98.56 200 ILE A O 1
ATOM 1529 N N . TRP A 1 201 ? -0.683 -4.645 -12.890 1.00 98.25 201 TRP A N 1
ATOM 1530 C CA . TRP A 1 201 ? -0.648 -4.773 -14.348 1.00 98.25 201 TRP A CA 1
ATOM 1531 C C . TRP A 1 201 ? 0.649 -4.199 -14.942 1.00 98.25 201 TRP A C 1
ATOM 1533 O O . TRP A 1 201 ? 0.710 -3.038 -15.346 1.00 98.25 201 TRP A O 1
ATOM 1543 N N . GLU A 1 202 ? 1.704 -5.021 -15.015 1.00 96.31 202 GLU A N 1
ATOM 1544 C CA . GLU A 1 202 ? 2.985 -4.603 -15.605 1.00 96.31 202 GLU A CA 1
ATOM 1545 C C . GLU A 1 202 ? 2.909 -4.390 -17.125 1.00 96.31 202 GLU A C 1
ATOM 1547 O O . GLU A 1 202 ? 2.121 -5.021 -17.835 1.00 96.31 202 GLU A O 1
ATOM 1552 N N . LYS A 1 203 ? 3.775 -3.515 -17.643 1.00 96.56 203 LYS A N 1
ATOM 1553 C CA . LYS A 1 203 ? 3.719 -2.999 -19.019 1.00 96.56 203 LYS A CA 1
ATOM 1554 C C . LYS A 1 203 ? 3.833 -4.064 -20.100 1.00 96.56 203 LYS A C 1
ATOM 1556 O O . LYS A 1 203 ? 3.212 -3.915 -21.150 1.00 96.56 203 LYS A O 1
ATOM 1561 N N . GLU A 1 204 ? 4.637 -5.099 -19.870 1.00 95.56 204 GLU A N 1
ATOM 1562 C CA . GLU A 1 204 ? 4.850 -6.164 -20.856 1.00 95.56 204 GLU A CA 1
ATOM 1563 C C . GLU A 1 204 ? 3.581 -6.993 -21.078 1.00 95.56 204 GLU A C 1
ATOM 1565 O O . GLU A 1 204 ? 3.259 -7.336 -22.215 1.00 95.56 204 GLU A O 1
ATOM 1570 N N . GLN A 1 205 ? 2.828 -7.256 -20.007 1.00 96.56 205 GLN A N 1
ATOM 1571 C CA . GLN A 1 205 ? 1.596 -8.044 -20.059 1.00 96.56 205 GLN A CA 1
ATOM 1572 C C . GLN A 1 205 ? 0.359 -7.176 -20.343 1.00 96.56 205 GLN A C 1
ATOM 1574 O O . GLN A 1 205 ? -0.571 -7.613 -21.022 1.00 96.56 205 GLN A O 1
ATOM 1579 N N . PHE A 1 206 ? 0.352 -5.930 -19.859 1.00 97.56 206 PHE A N 1
ATOM 1580 C CA . PHE A 1 206 ? -0.806 -5.034 -19.888 1.00 97.56 206 PHE A CA 1
ATOM 1581 C C . PHE A 1 206 ? -0.452 -3.635 -20.423 1.00 97.56 206 PHE A C 1
ATOM 1583 O O . PHE A 1 206 ? -0.552 -2.644 -19.700 1.00 97.56 206 PHE A O 1
ATOM 1590 N N . PRO A 1 207 ? -0.068 -3.503 -21.707 1.00 96.94 207 PRO A N 1
ATOM 1591 C CA . PRO A 1 207 ? 0.321 -2.211 -22.275 1.00 96.94 207 PRO A CA 1
ATOM 1592 C C . PRO A 1 207 ? -0.851 -1.231 -22.476 1.00 96.94 207 PRO A C 1
ATOM 1594 O O . PRO A 1 207 ? -0.614 -0.028 -22.577 1.00 96.94 207 PRO A O 1
ATOM 1597 N N . ASP A 1 208 ? -2.099 -1.715 -22.568 1.00 97.62 208 ASP A N 1
ATOM 1598 C CA . ASP A 1 208 ? -3.299 -0.871 -22.691 1.00 97.62 208 ASP A CA 1
ATOM 1599 C C . ASP A 1 208 ? -4.012 -0.725 -21.345 1.00 97.62 208 ASP A C 1
ATOM 1601 O O . ASP A 1 208 ? -4.751 -1.601 -20.908 1.00 97.62 208 ASP A O 1
ATOM 1605 N N . GLU A 1 209 ? -3.837 0.426 -20.707 1.00 96.56 209 GLU A N 1
ATOM 1606 C CA . GLU A 1 209 ? -4.342 0.697 -19.356 1.00 96.56 209 GLU A CA 1
ATOM 1607 C C . GLU A 1 209 ? -5.874 0.769 -19.287 1.00 96.56 209 GLU A C 1
ATOM 1609 O O . GLU A 1 209 ? -6.481 0.599 -18.228 1.00 96.56 209 GLU A O 1
ATOM 1614 N N . LYS A 1 210 ? -6.546 0.955 -20.430 1.00 97.12 210 LYS A N 1
ATOM 1615 C CA . LYS A 1 210 ? -8.015 1.013 -20.497 1.00 97.12 210 LYS A CA 1
ATOM 1616 C C . LYS A 1 210 ? -8.685 -0.257 -19.980 1.00 97.12 210 LYS A C 1
ATOM 1618 O O . LYS A 1 210 ? -9.852 -0.188 -19.600 1.00 97.12 210 LYS A O 1
ATOM 1623 N N . VAL A 1 211 ? -7.967 -1.382 -19.957 1.00 97.81 211 VAL A N 1
ATOM 1624 C CA . VAL A 1 211 ? -8.486 -2.671 -19.481 1.00 97.81 211 VAL A CA 1
ATOM 1625 C C . VAL A 1 211 ? -8.738 -2.701 -17.971 1.00 97.81 211 VAL A C 1
ATOM 1627 O O . VAL A 1 211 ? -9.540 -3.513 -17.524 1.00 97.81 211 VAL A O 1
ATOM 1630 N N . PHE A 1 212 ? -8.105 -1.815 -17.191 1.00 97.81 212 PHE A N 1
ATOM 1631 C CA . PHE A 1 212 ? -8.267 -1.767 -15.731 1.00 97.81 212 PHE A CA 1
ATOM 1632 C C . PHE A 1 212 ? -8.661 -0.389 -15.182 1.00 97.81 212 PHE A C 1
ATOM 1634 O O . PHE A 1 212 ? -9.209 -0.308 -14.084 1.00 97.81 212 PHE A O 1
ATOM 1641 N N . LEU A 1 213 ? -8.464 0.697 -15.941 1.00 97.12 213 LEU A N 1
ATOM 1642 C CA . LEU A 1 213 ? -8.686 2.074 -15.474 1.00 97.12 213 LEU A CA 1
ATOM 1643 C C . LEU A 1 213 ? -10.068 2.332 -14.853 1.00 97.12 213 LEU A C 1
ATOM 1645 O O . LEU A 1 213 ? -10.169 3.087 -13.890 1.00 97.12 213 LEU A O 1
ATOM 1649 N N . GLN A 1 214 ? -11.137 1.714 -15.368 1.00 97.56 214 GLN A N 1
ATOM 1650 C CA . GLN A 1 214 ? -12.484 1.916 -14.813 1.00 97.56 214 GLN A CA 1
ATOM 1651 C C . GLN A 1 214 ? -12.643 1.338 -13.401 1.00 97.56 214 GLN A C 1
ATOM 1653 O O . GLN A 1 214 ? -13.458 1.843 -12.635 1.00 97.56 214 GLN A O 1
ATOM 1658 N N . ALA A 1 215 ? -11.873 0.304 -13.052 1.00 98.25 215 ALA A N 1
ATOM 1659 C CA . ALA A 1 215 ? -11.914 -0.332 -11.741 1.00 98.25 215 ALA A CA 1
ATOM 1660 C C . ALA A 1 215 ? -11.033 0.379 -10.698 1.00 98.25 215 ALA A C 1
ATOM 1662 O O . ALA A 1 215 ? -11.172 0.109 -9.506 1.00 98.25 215 ALA A O 1
ATOM 1663 N N . MET A 1 216 ? -10.152 1.295 -11.125 1.00 97.56 216 MET A N 1
ATOM 1664 C CA . MET A 1 216 ? -9.152 1.944 -10.267 1.00 97.56 216 MET A CA 1
ATOM 1665 C C . MET A 1 216 ? -9.717 2.558 -8.980 1.00 97.56 216 MET A C 1
ATOM 1667 O O . MET A 1 216 ? -9.129 2.295 -7.936 1.00 97.56 216 MET A O 1
ATOM 1671 N N . PRO A 1 217 ? -10.840 3.308 -8.982 1.00 97.12 217 PRO A N 1
ATOM 1672 C CA . PRO A 1 217 ? -11.358 3.892 -7.744 1.00 97.12 217 PRO A CA 1
ATOM 1673 C C . PRO A 1 217 ? -11.691 2.846 -6.674 1.00 97.12 217 PRO A C 1
ATOM 1675 O O . PRO A 1 217 ? -11.350 3.026 -5.509 1.00 97.12 217 PRO A O 1
ATOM 1678 N N . ASP A 1 218 ? -12.308 1.729 -7.072 1.00 98.56 218 ASP A N 1
ATOM 1679 C CA . ASP A 1 218 ? -12.637 0.649 -6.140 1.00 98.56 218 ASP A CA 1
ATOM 1680 C C . ASP A 1 218 ? -11.379 -0.123 -5.710 1.00 98.56 218 ASP A C 1
ATOM 1682 O O . ASP A 1 218 ? -11.286 -0.521 -4.552 1.00 98.56 218 ASP A O 1
ATOM 1686 N N . ILE A 1 219 ? -10.392 -0.310 -6.598 1.00 98.56 219 ILE A N 1
ATOM 1687 C CA . ILE A 1 219 ? -9.108 -0.951 -6.248 1.00 98.56 219 ILE A CA 1
ATOM 1688 C C . ILE A 1 219 ? -8.352 -0.101 -5.223 1.00 98.56 219 ILE A C 1
ATOM 1690 O O . ILE A 1 219 ? -7.826 -0.626 -4.242 1.00 98.56 219 ILE A O 1
ATOM 1694 N N . MET A 1 220 ? -8.328 1.216 -5.431 1.00 98.19 220 MET A N 1
ATOM 1695 C CA . MET A 1 220 ? -7.677 2.160 -4.532 1.00 98.19 220 MET A CA 1
ATOM 1696 C C . MET A 1 220 ? -8.323 2.180 -3.144 1.00 98.19 220 MET A C 1
ATOM 1698 O O . MET A 1 220 ? -7.616 2.393 -2.173 1.00 98.19 220 MET A O 1
ATOM 1702 N N . ALA A 1 221 ? -9.628 1.933 -3.023 1.00 97.94 221 ALA A N 1
ATOM 1703 C CA . ALA A 1 221 ? -10.267 1.752 -1.719 1.00 97.94 221 ALA A CA 1
ATOM 1704 C C . ALA A 1 221 ? -9.984 0.358 -1.128 1.00 97.94 221 ALA A C 1
ATOM 1706 O O . ALA A 1 221 ? -9.663 0.225 0.048 1.00 97.94 221 ALA A O 1
ATOM 1707 N N . PHE A 1 222 ? -10.047 -0.687 -1.957 1.00 98.69 222 PHE A N 1
ATOM 1708 C CA . PHE A 1 222 ? -9.862 -2.075 -1.533 1.00 98.69 222 PHE A CA 1
ATOM 1709 C C . PHE A 1 222 ? -8.517 -2.316 -0.836 1.00 98.69 222 PHE A C 1
ATOM 1711 O O . PHE A 1 222 ? -8.471 -2.973 0.201 1.00 98.69 222 PHE A O 1
ATOM 1718 N N . LEU A 1 223 ? -7.423 -1.807 -1.407 1.00 98.44 223 LEU A N 1
ATOM 1719 C CA . LEU A 1 223 ? -6.064 -2.047 -0.914 1.00 98.44 223 LEU A CA 1
ATOM 1720 C C . LEU A 1 223 ? -5.855 -1.601 0.546 1.00 98.44 223 LEU A C 1
ATOM 1722 O O . LEU A 1 223 ? -5.538 -2.458 1.377 1.00 98.44 223 LEU A O 1
ATOM 1726 N N . PRO A 1 224 ? -6.049 -0.313 0.898 1.00 98.06 224 PRO A N 1
ATOM 1727 C CA . PRO A 1 224 ? -5.915 0.138 2.274 1.00 98.06 224 PRO A CA 1
ATOM 1728 C C . PRO A 1 224 ? -6.951 -0.508 3.194 1.00 98.06 224 PRO A C 1
ATOM 1730 O O . PRO A 1 224 ? -6.595 -0.851 4.312 1.00 98.06 224 PRO A O 1
ATOM 1733 N N . TYR A 1 225 ? -8.180 -0.775 2.740 1.00 98.69 225 TYR A N 1
ATOM 1734 C CA . TYR A 1 225 ? -9.176 -1.421 3.599 1.00 98.69 225 TYR A CA 1
ATOM 1735 C C . TYR A 1 225 ? -8.781 -2.841 3.995 1.00 98.69 225 TYR A C 1
ATOM 1737 O O . TYR A 1 225 ? -8.902 -3.207 5.161 1.00 98.69 225 TYR A O 1
ATOM 1745 N N . VAL A 1 226 ? -8.263 -3.644 3.057 1.00 98.44 226 VAL A N 1
ATOM 1746 C CA . VAL A 1 226 ? -7.696 -4.955 3.402 1.00 98.44 226 VAL A CA 1
ATOM 1747 C C . VAL A 1 226 ? -6.554 -4.774 4.394 1.00 98.44 226 VAL A C 1
ATOM 1749 O O . VAL A 1 226 ? -6.496 -5.508 5.374 1.00 98.44 226 VAL A O 1
ATOM 1752 N N . ASN A 1 227 ? -5.678 -3.791 4.187 1.00 98.12 227 ASN A N 1
ATOM 1753 C CA . ASN A 1 227 ? -4.606 -3.509 5.133 1.00 98.12 227 ASN A CA 1
ATOM 1754 C C . ASN A 1 227 ? -5.138 -3.182 6.539 1.00 98.12 227 ASN A C 1
ATOM 1756 O O . ASN A 1 227 ? -4.673 -3.806 7.487 1.00 98.12 227 ASN A O 1
ATOM 1760 N N . ASP A 1 228 ? -6.146 -2.315 6.649 1.00 98.19 228 ASP A N 1
ATOM 1761 C CA . ASP A 1 228 ? -6.775 -1.895 7.910 1.00 98.19 228 ASP A CA 1
ATOM 1762 C C . ASP A 1 228 ? -7.502 -3.056 8.612 1.00 98.19 228 ASP A C 1
ATOM 1764 O O . ASP A 1 228 ? -7.431 -3.204 9.831 1.00 98.19 228 ASP A O 1
ATOM 1768 N N . ILE A 1 229 ? -8.157 -3.945 7.855 1.00 98.31 229 ILE A N 1
ATOM 1769 C CA . ILE A 1 229 ? -8.764 -5.174 8.396 1.00 98.31 229 ILE A CA 1
ATOM 1770 C C .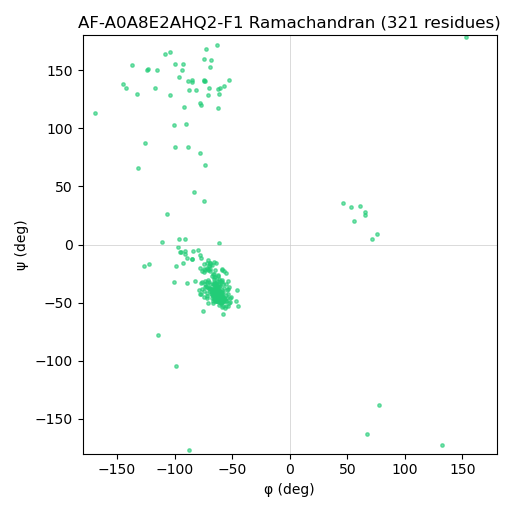 ILE A 1 229 ? -7.680 -6.102 8.957 1.00 98.31 229 ILE A C 1
ATOM 1772 O O . ILE A 1 229 ? -7.832 -6.660 10.043 1.00 98.31 229 ILE A O 1
ATOM 1776 N N . MET A 1 230 ? -6.586 -6.283 8.213 1.00 97.56 230 MET A N 1
ATOM 1777 C CA . MET A 1 230 ? -5.504 -7.198 8.583 1.00 97.56 230 MET A CA 1
ATOM 1778 C C . MET A 1 230 ? -4.604 -6.633 9.694 1.00 97.56 230 MET A C 1
ATOM 1780 O O . MET A 1 230 ? -3.946 -7.410 10.386 1.00 97.56 230 MET A O 1
ATOM 1784 N N . SER A 1 231 ? -4.552 -5.311 9.878 1.00 97.12 231 SER A N 1
ATOM 1785 C CA . SER A 1 231 ? -3.789 -4.648 10.940 1.00 97.12 231 SER A CA 1
ATOM 1786 C C . SER A 1 231 ? -4.599 -4.376 12.207 1.00 97.12 231 SER A C 1
ATOM 1788 O O . SER A 1 231 ? -3.985 -4.179 13.255 1.00 97.12 231 SER A O 1
ATOM 1790 N N . PHE A 1 232 ? -5.934 -4.447 12.156 1.00 97.50 232 PHE A N 1
ATOM 1791 C CA . PHE A 1 232 ? -6.823 -4.106 13.272 1.00 97.50 232 PHE A CA 1
ATOM 1792 C C . PHE A 1 232 ? -6.394 -4.713 14.617 1.00 97.50 232 PHE A C 1
ATOM 1794 O O . PHE A 1 232 ? -6.268 -3.996 15.606 1.00 97.50 232 PHE A O 1
ATOM 1801 N N . TYR A 1 233 ? -6.088 -6.016 14.661 1.00 96.62 233 TYR A N 1
ATOM 1802 C CA . TYR A 1 233 ? -5.647 -6.671 15.899 1.00 96.62 233 TYR A CA 1
ATOM 1803 C C . TYR A 1 233 ? -4.394 -6.026 16.502 1.00 96.62 233 TYR A C 1
ATOM 1805 O O . TYR A 1 233 ? -4.371 -5.745 17.700 1.00 96.62 233 TYR A O 1
ATOM 1813 N N . LYS A 1 234 ? -3.347 -5.799 15.693 1.00 94.94 234 LYS A N 1
ATOM 1814 C CA . LYS A 1 234 ? -2.086 -5.249 16.208 1.00 94.94 234 LYS A CA 1
ATOM 1815 C C . LYS A 1 234 ? -2.267 -3.818 16.718 1.00 94.94 234 LYS A C 1
ATOM 1817 O O . LYS A 1 234 ? -1.622 -3.453 17.693 1.00 94.94 234 LYS A O 1
ATOM 1822 N N . GLU A 1 235 ? -3.141 -3.055 16.065 1.00 95.19 235 GLU A N 1
ATOM 1823 C CA . GLU A 1 235 ? -3.424 -1.651 16.358 1.00 95.19 235 GLU A CA 1
ATOM 1824 C C . GLU A 1 235 ? -4.194 -1.522 17.666 1.00 95.19 235 GLU A C 1
ATOM 1826 O O . GLU A 1 235 ? -3.753 -0.814 18.569 1.00 95.19 235 GLU A O 1
ATOM 1831 N N . GLU A 1 236 ? -5.281 -2.283 17.811 1.00 93.81 236 GLU A N 1
ATOM 1832 C CA . GLU A 1 236 ? -6.073 -2.325 19.042 1.00 93.81 236 GLU A CA 1
ATOM 1833 C C . GLU A 1 236 ? -5.241 -2.834 20.222 1.00 93.81 236 GLU A C 1
ATOM 1835 O O . GLU A 1 236 ? -5.268 -2.248 21.302 1.00 93.81 236 GLU A O 1
ATOM 1840 N N . ALA A 1 237 ? -4.457 -3.900 20.024 1.00 92.19 237 ALA A N 1
ATOM 1841 C CA . ALA A 1 237 ? -3.621 -4.471 21.079 1.00 92.19 237 ALA A CA 1
ATOM 1842 C C . ALA A 1 237 ? -2.496 -3.526 21.535 1.00 92.19 237 ALA A C 1
ATOM 1844 O O . ALA A 1 237 ? -2.011 -3.656 22.658 1.00 92.19 237 ALA A O 1
ATOM 1845 N N . ALA A 1 238 ? -2.060 -2.604 20.673 1.00 90.62 238 ALA A N 1
ATOM 1846 C CA . ALA A 1 238 ? -1.060 -1.588 20.990 1.00 90.62 238 ALA A CA 1
ATOM 1847 C C . ALA A 1 238 ? -1.676 -0.247 21.432 1.00 90.62 238 ALA A C 1
ATOM 1849 O O . ALA A 1 238 ? -0.937 0.647 21.842 1.00 90.62 238 ALA A O 1
ATOM 1850 N N . GLY A 1 239 ? -3.005 -0.096 21.361 1.00 89.88 239 GLY A N 1
ATOM 1851 C CA . GLY A 1 239 ? -3.682 1.175 21.613 1.00 89.88 239 GLY A CA 1
ATOM 1852 C C . GLY A 1 239 ? -3.259 2.275 20.633 1.00 89.88 239 GLY A C 1
ATOM 1853 O O . GLY A 1 239 ? -3.165 3.438 21.028 1.00 89.88 239 GLY A O 1
ATOM 1854 N N . GLU A 1 240 ? -2.947 1.910 19.383 1.00 89.12 240 GLU A N 1
ATOM 1855 C CA . GLU A 1 240 ? -2.529 2.859 18.347 1.00 89.12 240 GLU A CA 1
ATOM 1856 C C . GLU A 1 240 ? -3.649 3.880 18.075 1.00 89.12 240 GLU A C 1
ATOM 1858 O O . GLU A 1 240 ? -4.811 3.534 17.853 1.00 89.12 240 GLU A O 1
ATOM 1863 N N . LEU A 1 241 ? -3.296 5.167 18.088 1.00 86.50 241 LEU A N 1
ATOM 1864 C CA . LEU A 1 241 ? -4.212 6.269 17.785 1.00 86.50 241 LEU A CA 1
ATOM 1865 C C . LEU A 1 241 ? -4.018 6.740 16.342 1.00 86.50 241 LEU A C 1
ATOM 1867 O O . LEU A 1 241 ? -2.934 6.611 15.783 1.00 86.50 241 LEU A O 1
ATOM 1871 N N . GLY A 1 242 ? -5.057 7.338 15.753 1.00 87.38 242 GLY A N 1
ATOM 1872 C CA . GLY A 1 242 ? -4.987 7.886 14.392 1.00 87.38 242 GLY A CA 1
ATOM 1873 C C . GLY A 1 242 ? -5.036 6.832 13.281 1.00 87.38 242 GLY A C 1
ATOM 1874 O O . GLY A 1 242 ? -4.843 7.164 12.112 1.00 87.38 242 GLY A O 1
ATOM 1875 N N . THR A 1 243 ? -5.322 5.572 13.620 1.00 92.38 243 THR A N 1
ATOM 1876 C CA . THR A 1 243 ? -5.565 4.521 12.626 1.00 92.38 243 THR A CA 1
ATOM 1877 C C . THR A 1 243 ? -6.872 4.778 11.884 1.00 92.38 243 THR A C 1
ATOM 1879 O O . THR A 1 243 ? -7.753 5.495 12.370 1.00 92.38 243 THR A O 1
ATOM 1882 N N . TYR A 1 244 ? -7.022 4.195 10.693 1.00 95.75 244 TYR A N 1
ATOM 1883 C CA . TYR A 1 244 ? -8.208 4.420 9.867 1.00 95.75 244 TYR A CA 1
ATOM 1884 C C . TYR A 1 244 ? -9.502 4.004 10.580 1.00 95.75 244 TYR A C 1
ATOM 1886 O O . TYR A 1 244 ? -10.458 4.779 10.602 1.00 95.75 244 TYR A O 1
ATOM 1894 N N . ILE A 1 245 ? -9.524 2.828 11.223 1.00 96.69 245 ILE A N 1
ATOM 1895 C CA . ILE A 1 245 ? -10.707 2.346 11.950 1.00 96.69 245 ILE A CA 1
ATOM 1896 C C . ILE A 1 245 ? -11.039 3.262 13.129 1.00 96.69 245 ILE A C 1
ATOM 1898 O O . ILE A 1 245 ? -12.199 3.643 13.282 1.00 96.69 245 ILE A O 1
ATOM 1902 N N . THR A 1 246 ? -10.042 3.662 13.921 1.00 94.56 246 THR A N 1
ATOM 1903 C CA . THR A 1 246 ? -10.237 4.546 15.079 1.00 94.56 246 THR A CA 1
ATOM 1904 C C . THR A 1 246 ? -10.767 5.915 14.655 1.00 94.56 246 THR A C 1
ATOM 1906 O O . THR A 1 246 ? -11.770 6.393 15.187 1.00 94.56 246 THR A O 1
ATOM 1909 N N . ASP A 1 247 ? -10.155 6.538 13.648 1.00 94.88 247 ASP A N 1
ATOM 1910 C CA . ASP A 1 247 ? -10.560 7.862 13.169 1.00 94.88 247 ASP A CA 1
ATOM 1911 C C . ASP A 1 247 ? -11.925 7.835 12.463 1.00 94.88 247 ASP A C 1
ATOM 1913 O O . ASP A 1 247 ? -12.743 8.742 12.648 1.00 94.88 247 ASP A O 1
ATOM 1917 N N . ARG A 1 248 ? -12.226 6.777 11.701 1.00 96.56 248 ARG A N 1
ATOM 1918 C CA . ARG A 1 248 ? -13.538 6.584 11.069 1.00 96.56 248 ARG A CA 1
ATOM 1919 C C . ARG A 1 248 ? -14.632 6.320 12.105 1.00 96.56 248 ARG A C 1
ATOM 1921 O O . ARG A 1 248 ? -15.728 6.880 11.989 1.00 96.56 248 ARG A O 1
ATOM 1928 N N . ALA A 1 249 ? -14.350 5.519 13.130 1.00 96.06 249 ALA A N 1
ATOM 1929 C CA . ALA A 1 249 ? -15.259 5.280 14.249 1.00 96.06 249 ALA A CA 1
ATOM 1930 C C . ALA A 1 249 ? -15.556 6.586 14.997 1.00 96.06 249 ALA A C 1
ATOM 1932 O O . ALA A 1 249 ? -16.720 6.917 15.237 1.00 96.06 249 ALA A O 1
ATOM 1933 N N . TYR A 1 250 ? -14.517 7.379 15.267 1.00 95.00 250 TYR A N 1
ATOM 1934 C CA . TYR A 1 250 ? -14.635 8.678 15.921 1.00 95.00 250 TYR A CA 1
ATOM 1935 C C . TYR A 1 250 ? -15.470 9.677 15.110 1.00 95.00 250 TYR A C 1
ATOM 1937 O O . TYR A 1 250 ? -16.398 10.282 15.648 1.00 95.00 250 TYR A O 1
ATOM 1945 N N . ALA A 1 251 ? -15.205 9.808 13.806 1.00 96.25 251 ALA A N 1
ATOM 1946 C CA . ALA A 1 251 ? -15.972 10.685 12.919 1.00 96.25 251 ALA A CA 1
ATOM 1947 C C . ALA A 1 251 ? -17.449 10.268 12.820 1.00 96.25 251 ALA A C 1
ATOM 1949 O O . ALA A 1 251 ? -18.339 11.113 12.782 1.00 96.25 251 ALA A O 1
ATOM 1950 N N . SER A 1 252 ? -17.732 8.964 12.793 1.00 95.94 252 SER A N 1
ATOM 1951 C CA . SER A 1 252 ? -19.090 8.439 12.610 1.00 95.94 252 SER A CA 1
ATOM 1952 C C . SER A 1 252 ? -19.872 8.208 13.908 1.00 95.94 252 SER A C 1
ATOM 1954 O O . SER A 1 252 ? -21.060 7.887 13.845 1.00 95.94 252 SER A O 1
ATOM 1956 N N . GLY A 1 253 ? -19.241 8.377 15.075 1.00 95.44 253 GLY A N 1
ATOM 1957 C CA . GLY A 1 253 ? -19.848 8.085 16.375 1.00 95.44 253 GLY A CA 1
ATOM 1958 C C . GLY A 1 253 ? -20.154 6.598 16.587 1.00 95.44 253 GLY A C 1
ATOM 1959 O O . GLY A 1 253 ? -21.102 6.270 17.302 1.00 95.44 253 GLY A O 1
ATOM 1960 N N . LYS A 1 254 ? -19.391 5.708 15.941 1.00 96.38 254 LYS A N 1
ATOM 1961 C CA . LYS A 1 254 ? -19.540 4.245 16.010 1.00 96.38 254 LYS A CA 1
ATOM 1962 C C . LYS A 1 254 ? -18.463 3.629 16.890 1.00 96.38 254 LYS A C 1
ATOM 1964 O O . LYS A 1 254 ? -17.451 4.253 17.198 1.00 96.38 254 LYS A O 1
ATOM 1969 N N . THR A 1 255 ? -18.657 2.375 17.276 1.00 96.12 255 THR A N 1
ATOM 1970 C CA . THR A 1 255 ? -17.581 1.582 17.880 1.00 96.12 255 THR A CA 1
ATOM 1971 C C . THR A 1 255 ? -16.558 1.146 16.826 1.00 96.12 255 THR A C 1
ATOM 1973 O O . THR A 1 255 ? -16.858 1.073 15.629 1.00 96.12 255 THR A O 1
ATOM 1976 N N . HIS A 1 256 ? -15.346 0.801 17.271 1.00 96.00 256 HIS A N 1
ATOM 1977 C CA . HIS A 1 256 ? -14.304 0.254 16.394 1.00 96.00 256 HIS A CA 1
ATOM 1978 C C . HIS A 1 256 ? -14.778 -1.044 15.719 1.00 96.00 256 HIS A C 1
ATOM 1980 O O . HIS A 1 256 ? -14.573 -1.237 14.527 1.00 96.00 256 HIS A O 1
ATOM 1986 N N . LEU A 1 257 ? -15.506 -1.894 16.455 1.00 95.69 257 LEU A N 1
ATOM 1987 C CA . LEU A 1 257 ? -16.040 -3.162 15.947 1.00 95.69 257 LEU A CA 1
ATOM 1988 C C . LEU A 1 257 ? -17.135 -2.980 14.889 1.00 95.69 257 LEU A C 1
ATOM 1990 O O . LEU A 1 257 ? -17.171 -3.722 13.909 1.00 95.69 257 LEU A O 1
ATOM 1994 N N . GLU A 1 258 ? -18.046 -2.021 15.078 1.00 96.50 258 GLU A N 1
ATOM 1995 C CA . GLU A 1 258 ? -19.045 -1.679 14.056 1.00 96.50 258 GLU A CA 1
ATOM 1996 C C . GLU A 1 258 ? -18.366 -1.142 12.798 1.00 96.50 258 GLU A C 1
ATOM 1998 O O . GLU A 1 258 ? -18.686 -1.577 11.695 1.00 96.50 258 GLU A O 1
ATOM 2003 N N . THR A 1 259 ? -17.377 -0.266 12.972 1.00 98.00 259 THR A N 1
ATOM 2004 C CA . THR A 1 259 ? -16.607 0.310 11.865 1.00 98.00 259 THR A CA 1
ATOM 2005 C C . THR A 1 259 ? -15.824 -0.762 11.106 1.00 98.00 259 THR A C 1
ATOM 2007 O O . THR A 1 259 ? -15.878 -0.789 9.881 1.00 98.00 259 THR A O 1
ATOM 2010 N N . LEU A 1 260 ? -15.171 -1.702 11.802 1.00 98.25 260 LEU A N 1
ATOM 2011 C CA . LEU A 1 260 ? -14.482 -2.835 11.178 1.00 98.25 260 LEU A CA 1
ATOM 2012 C C . LEU A 1 260 ? -15.433 -3.652 10.296 1.00 98.25 260 LEU A C 1
ATOM 2014 O O . LEU A 1 260 ? -15.096 -3.959 9.157 1.00 98.25 260 LEU A O 1
ATOM 2018 N N . ARG A 1 261 ? -16.632 -3.983 10.792 1.00 97.62 261 ARG A N 1
ATOM 2019 C CA . ARG A 1 261 ? -17.628 -4.745 10.017 1.00 97.62 261 ARG A CA 1
ATOM 2020 C C . ARG A 1 261 ? -18.045 -4.010 8.745 1.00 97.62 261 ARG A C 1
ATOM 2022 O O . ARG A 1 261 ? -18.101 -4.629 7.688 1.00 97.62 261 ARG A O 1
ATOM 2029 N N . GLU A 1 262 ? -18.274 -2.701 8.835 1.00 98.12 262 GLU A N 1
ATOM 2030 C CA . GLU A 1 262 ? -18.608 -1.874 7.670 1.00 98.12 262 GLU A CA 1
ATOM 2031 C C . GLU A 1 262 ? -17.487 -1.854 6.635 1.00 98.12 262 GLU A C 1
ATOM 2033 O O . GLU A 1 262 ? -17.749 -2.021 5.447 1.00 98.12 262 GLU A O 1
ATOM 2038 N N . VAL A 1 263 ? -16.238 -1.711 7.080 1.00 98.44 263 VAL A N 1
ATOM 2039 C CA . VAL A 1 263 ? -15.072 -1.733 6.190 1.00 98.44 263 VAL A CA 1
ATOM 2040 C C . VAL A 1 263 ? -14.943 -3.088 5.496 1.00 98.44 263 VAL A C 1
ATOM 2042 O O . VAL A 1 263 ? -14.658 -3.131 4.299 1.00 98.44 263 VAL A O 1
ATOM 2045 N N . VAL A 1 264 ? -15.216 -4.202 6.185 1.00 98.50 264 VAL A N 1
ATOM 2046 C CA . VAL A 1 264 ? -15.226 -5.533 5.553 1.00 98.50 264 VAL A CA 1
ATOM 2047 C C . VAL A 1 264 ? -16.320 -5.633 4.485 1.00 98.50 264 VAL A C 1
ATOM 2049 O O . VAL A 1 264 ? -16.030 -6.049 3.361 1.00 98.50 264 VAL A O 1
ATOM 2052 N N . ASP A 1 265 ? -17.551 -5.214 4.786 1.00 98.44 265 ASP A N 1
ATOM 2053 C CA . ASP A 1 265 ? -18.657 -5.229 3.817 1.00 98.44 265 ASP A CA 1
ATOM 2054 C C . ASP A 1 265 ? -18.361 -4.342 2.593 1.00 98.44 265 ASP A C 1
ATOM 2056 O O . ASP A 1 265 ? -18.583 -4.745 1.446 1.00 98.44 265 ASP A O 1
ATOM 2060 N N . GLU A 1 266 ? -17.798 -3.153 2.812 1.00 98.44 266 GLU A N 1
ATOM 2061 C CA . GLU A 1 266 ? -17.380 -2.239 1.747 1.00 98.44 266 GLU A CA 1
ATOM 2062 C C . GLU A 1 266 ? -16.250 -2.819 0.892 1.00 98.44 266 GLU A C 1
ATOM 2064 O O . GLU A 1 266 ? -16.289 -2.693 -0.335 1.00 98.44 266 GLU A O 1
ATOM 2069 N N . THR A 1 267 ? -15.294 -3.515 1.512 1.00 98.69 267 THR A N 1
ATOM 2070 C CA . THR A 1 267 ? -14.192 -4.206 0.826 1.00 98.69 267 THR A CA 1
ATOM 2071 C C . THR A 1 267 ? -14.720 -5.298 -0.102 1.00 98.69 267 THR A C 1
ATOM 2073 O O . THR A 1 267 ? -14.329 -5.376 -1.271 1.00 98.69 267 THR A O 1
ATOM 2076 N N . VAL A 1 268 ? -15.662 -6.119 0.373 1.00 98.50 268 VAL A N 1
ATOM 2077 C CA . VAL A 1 268 ? -16.301 -7.174 -0.432 1.00 98.50 268 VAL A CA 1
ATOM 2078 C C . VAL A 1 268 ? -17.122 -6.574 -1.578 1.00 98.50 268 VAL A C 1
ATOM 2080 O O . VAL A 1 268 ? -17.066 -7.050 -2.721 1.00 98.50 268 VAL A O 1
ATOM 2083 N N . ALA A 1 269 ? -17.856 -5.493 -1.308 1.00 98.50 269 ALA A N 1
ATOM 2084 C CA . ALA A 1 269 ? -18.625 -4.788 -2.325 1.00 98.50 269 ALA A CA 1
ATOM 2085 C C . ALA A 1 269 ? -17.719 -4.164 -3.403 1.00 98.50 269 ALA A C 1
ATOM 2087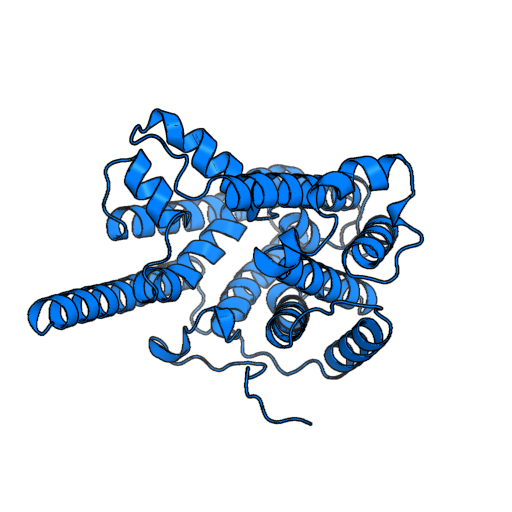 O O . ALA A 1 269 ? -18.041 -4.258 -4.591 1.00 98.50 269 ALA A O 1
ATOM 2088 N N . ALA A 1 270 ? -16.584 -3.573 -3.014 1.00 98.62 270 ALA A N 1
ATOM 2089 C CA . ALA A 1 270 ? -15.577 -3.042 -3.930 1.00 98.62 270 ALA A CA 1
ATOM 2090 C C . ALA A 1 270 ? -14.997 -4.152 -4.815 1.00 98.62 270 ALA A C 1
ATOM 2092 O O . ALA A 1 270 ? -15.087 -4.060 -6.037 1.00 98.62 270 ALA A O 1
ATOM 2093 N N . ALA A 1 271 ? -14.531 -5.261 -4.232 1.00 98.31 271 ALA A N 1
ATOM 2094 C CA . ALA A 1 271 ? -14.019 -6.414 -4.982 1.00 98.31 271 ALA A CA 1
ATOM 2095 C C . ALA A 1 271 ? -15.025 -6.957 -6.013 1.00 98.31 271 ALA A C 1
ATOM 2097 O O . ALA A 1 271 ? -14.658 -7.301 -7.141 1.00 98.31 271 ALA A O 1
ATOM 2098 N N . THR A 1 272 ? -16.311 -6.984 -5.656 1.00 98.19 272 THR A N 1
ATOM 2099 C CA . THR A 1 272 ? -17.388 -7.403 -6.564 1.00 98.19 272 THR A CA 1
ATOM 2100 C C . THR A 1 272 ? -17.534 -6.450 -7.755 1.00 98.19 272 THR A C 1
ATOM 2102 O O . THR A 1 272 ? -17.661 -6.900 -8.898 1.00 98.19 272 THR A O 1
ATOM 2105 N N . ARG A 1 273 ? -17.498 -5.131 -7.518 1.00 98.62 273 ARG A N 1
ATOM 2106 C CA . ARG A 1 273 ? -17.551 -4.121 -8.588 1.00 98.62 273 ARG A CA 1
ATOM 2107 C C . ARG A 1 273 ? -16.313 -4.174 -9.478 1.00 98.62 273 ARG A C 1
ATOM 2109 O O . ARG A 1 273 ? -16.472 -4.159 -10.697 1.00 98.62 273 ARG A O 1
ATOM 2116 N N . ILE A 1 274 ? -15.125 -4.338 -8.896 1.00 98.75 274 ILE A N 1
ATOM 2117 C CA . ILE A 1 274 ? -13.852 -4.477 -9.621 1.00 98.75 274 ILE A CA 1
ATOM 2118 C C . ILE A 1 274 ? -13.931 -5.640 -10.607 1.00 98.75 274 ILE A C 1
ATOM 2120 O O . ILE A 1 274 ? -13.782 -5.431 -11.809 1.00 98.75 274 ILE A O 1
ATOM 2124 N N . ARG A 1 275 ? -14.278 -6.848 -10.142 1.00 98.19 275 ARG A N 1
ATOM 2125 C CA . ARG A 1 275 ? -14.414 -8.033 -11.012 1.00 98.19 275 ARG A CA 1
ATOM 2126 C C . ARG A 1 275 ? -15.416 -7.823 -12.146 1.00 98.19 275 ARG A C 1
ATOM 2128 O O . ARG A 1 275 ? -15.202 -8.309 -13.254 1.00 98.19 275 ARG A O 1
ATOM 2135 N N . LYS A 1 276 ? -16.513 -7.106 -11.882 1.00 98.31 276 LYS A N 1
ATOM 2136 C CA . LYS A 1 276 ? -17.517 -6.777 -12.902 1.00 98.31 276 LYS A CA 1
ATOM 2137 C C . LYS A 1 276 ? -16.971 -5.804 -13.951 1.00 98.31 276 LYS A C 1
ATOM 2139 O O . LYS A 1 276 ? -17.253 -5.990 -15.131 1.00 98.31 276 LYS A O 1
ATOM 2144 N N . LEU A 1 277 ? -16.231 -4.779 -13.529 1.00 98.50 277 LEU A N 1
ATOM 2145 C CA . LEU A 1 277 ? -15.658 -3.755 -14.408 1.00 98.50 277 LEU A CA 1
ATOM 2146 C C . LEU A 1 277 ? -14.494 -4.292 -15.248 1.00 98.50 277 LEU A C 1
ATOM 2148 O O . LEU A 1 277 ? -14.389 -3.932 -16.416 1.00 98.50 277 LEU A O 1
ATOM 2152 N N . LEU A 1 278 ? -13.672 -5.181 -14.683 1.00 98.44 278 LEU A N 1
ATOM 2153 C CA . LEU A 1 278 ? -12.588 -5.855 -15.407 1.00 98.44 278 LEU A CA 1
ATOM 2154 C C . LEU A 1 278 ? -13.108 -6.857 -16.453 1.00 98.44 278 LEU A C 1
ATOM 2156 O O . LEU A 1 278 ? -12.402 -7.168 -17.409 1.00 98.44 278 LEU A O 1
ATOM 2160 N N . GLY A 1 279 ? -14.344 -7.348 -16.301 1.00 97.75 279 GLY A N 1
ATOM 2161 C CA . GLY A 1 279 ? -14.921 -8.348 -17.198 1.00 97.75 279 GLY A CA 1
ATOM 2162 C C . GLY A 1 279 ? -14.216 -9.701 -17.090 1.00 97.75 279 GLY A C 1
ATOM 2163 O O . GLY A 1 279 ? -13.544 -9.978 -16.105 1.00 97.75 279 GLY A O 1
ATOM 2164 N N . GLU A 1 280 ? -14.405 -10.577 -18.074 1.00 96.94 280 GLU A N 1
ATOM 2165 C CA . GLU A 1 280 ? -13.644 -11.831 -18.165 1.00 96.94 280 GLU A CA 1
ATOM 2166 C C . GLU A 1 280 ? -12.342 -11.595 -18.943 1.00 96.94 280 GLU A C 1
ATOM 2168 O O . GLU A 1 280 ? -12.350 -10.896 -19.959 1.00 96.94 280 GLU A O 1
ATOM 2173 N N . GLY A 1 281 ? -11.243 -12.213 -18.504 1.00 97.44 281 GLY A N 1
ATOM 2174 C CA . GLY A 1 281 ? -9.965 -12.198 -19.214 1.00 97.44 281 GLY A CA 1
ATOM 2175 C C . GLY A 1 281 ? -8.756 -11.862 -18.334 1.00 97.44 281 GLY A C 1
ATOM 2176 O O . GLY A 1 281 ? -8.891 -11.704 -17.118 1.00 97.44 281 GLY A O 1
ATOM 2177 N N . PRO A 1 282 ? -7.574 -11.682 -18.957 1.00 97.81 282 PRO A N 1
ATOM 2178 C CA . PRO A 1 282 ? -6.295 -11.641 -18.246 1.00 97.81 282 PRO A CA 1
ATOM 2179 C C . PRO A 1 282 ? -6.195 -10.566 -17.158 1.00 97.81 282 PRO A C 1
ATOM 2181 O O . PRO A 1 282 ? -5.560 -10.783 -16.131 1.00 97.81 282 PRO A O 1
ATOM 2184 N N . ALA A 1 283 ? -6.840 -9.408 -17.349 1.00 98.25 283 ALA A N 1
ATOM 2185 C CA . ALA A 1 283 ? -6.807 -8.328 -16.363 1.00 98.25 283 ALA A CA 1
ATOM 2186 C C . ALA A 1 283 ? -7.514 -8.720 -15.056 1.00 98.25 283 ALA A C 1
ATOM 2188 O O . ALA A 1 283 ? -7.020 -8.407 -13.972 1.00 98.25 283 ALA A O 1
ATOM 2189 N N . ARG A 1 284 ? -8.641 -9.441 -15.154 1.00 98.25 284 ARG A N 1
ATOM 2190 C CA . ARG A 1 284 ? -9.338 -9.993 -13.990 1.00 98.25 284 ARG A CA 1
ATOM 2191 C C . ARG A 1 284 ? -8.605 -11.189 -13.400 1.00 98.25 284 ARG A C 1
ATOM 2193 O O . ARG A 1 284 ? -8.585 -11.309 -12.182 1.00 98.25 284 ARG A O 1
ATOM 2200 N N . ASP A 1 285 ? -7.988 -12.032 -14.223 1.00 98.06 285 ASP A N 1
ATOM 2201 C CA . ASP A 1 285 ? -7.198 -13.163 -13.724 1.00 98.06 285 ASP A CA 1
ATOM 2202 C C . ASP A 1 285 ? -6.028 -12.670 -12.854 1.00 98.06 285 ASP A C 1
ATOM 2204 O O . ASP A 1 285 ? -5.812 -13.187 -11.756 1.00 98.06 285 ASP A O 1
ATOM 2208 N N . ALA A 1 286 ? -5.338 -11.608 -13.291 1.00 98.31 286 ALA A N 1
ATOM 2209 C CA . ALA A 1 286 ? -4.300 -10.937 -12.506 1.00 98.31 286 ALA A CA 1
ATOM 2210 C C . ALA A 1 286 ? -4.854 -10.338 -11.202 1.00 98.31 286 ALA A C 1
ATOM 2212 O O . ALA A 1 286 ? -4.255 -10.516 -10.145 1.00 98.31 286 ALA A O 1
ATOM 2213 N N . TRP A 1 287 ? -6.023 -9.686 -11.249 1.00 98.44 287 TRP A N 1
ATOM 2214 C CA . TRP A 1 287 ? -6.704 -9.177 -10.053 1.00 98.44 287 TRP A CA 1
ATOM 2215 C C . TRP A 1 287 ? -7.054 -10.288 -9.054 1.00 98.44 287 TRP A C 1
ATOM 2217 O O . TRP A 1 287 ? -6.777 -10.164 -7.864 1.00 98.44 287 TRP A O 1
ATOM 2227 N N . ASP A 1 288 ? -7.641 -11.388 -9.520 1.00 97.19 288 ASP A N 1
ATOM 2228 C CA . ASP A 1 288 ? -8.064 -12.497 -8.666 1.00 97.19 288 ASP A CA 1
ATOM 2229 C C . ASP A 1 288 ? -6.858 -13.209 -8.028 1.00 97.19 288 ASP A C 1
ATOM 2231 O O . ASP A 1 288 ? -6.894 -13.561 -6.843 1.00 97.19 288 ASP A O 1
ATOM 2235 N N . ALA A 1 289 ? -5.768 -13.373 -8.788 1.00 96.25 289 ALA A N 1
ATOM 2236 C CA . ALA A 1 289 ? -4.495 -13.864 -8.268 1.00 96.25 289 ALA A CA 1
ATOM 2237 C C . ALA A 1 289 ? -3.924 -12.913 -7.205 1.00 96.25 289 ALA A C 1
ATOM 2239 O O . ALA A 1 289 ? -3.574 -13.358 -6.106 1.00 96.25 289 ALA A O 1
ATOM 2240 N N . PHE A 1 290 ? -3.910 -11.610 -7.504 1.00 97.81 290 PHE A N 1
ATOM 2241 C CA . PHE A 1 290 ? -3.446 -10.562 -6.603 1.00 97.81 290 PHE A CA 1
ATOM 2242 C C . PHE A 1 290 ? -4.235 -10.543 -5.289 1.00 97.81 290 PHE A C 1
ATOM 2244 O O . PHE A 1 290 ? -3.623 -10.591 -4.231 1.00 97.81 290 PHE A O 1
ATOM 2251 N N . VAL A 1 291 ? -5.574 -10.547 -5.309 1.00 97.06 291 VAL A N 1
ATOM 2252 C CA . VAL A 1 291 ? -6.408 -10.495 -4.088 1.00 97.06 291 VAL A CA 1
ATOM 2253 C C . VAL A 1 291 ? -6.051 -11.621 -3.122 1.00 97.06 291 VAL A C 1
ATOM 2255 O O . VAL A 1 291 ? -5.808 -11.384 -1.935 1.00 97.06 291 VAL A O 1
ATOM 2258 N N . LYS A 1 292 ? -5.972 -12.856 -3.631 1.00 95.06 292 LYS A N 1
ATOM 2259 C CA . LYS A 1 292 ? -5.626 -14.022 -2.812 1.00 95.06 292 LYS A CA 1
ATOM 2260 C C . LYS A 1 292 ? -4.2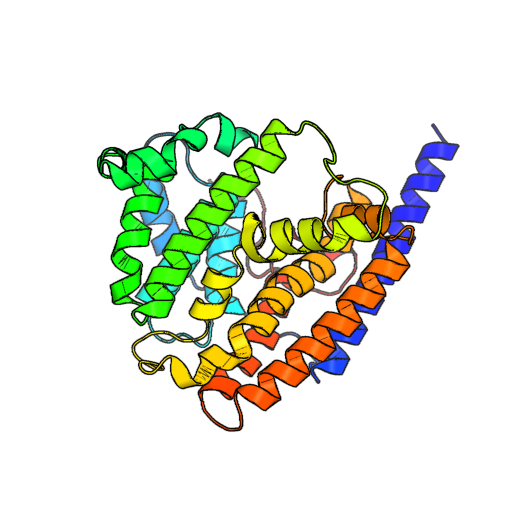12 -13.899 -2.240 1.00 95.06 292 LYS A C 1
ATOM 2262 O O . LYS A 1 292 ? -3.987 -14.220 -1.071 1.00 95.06 292 LYS A O 1
ATOM 2267 N N . ALA A 1 293 ? -3.265 -13.444 -3.053 1.00 95.81 293 ALA A N 1
ATOM 2268 C CA . ALA A 1 293 ? -1.874 -13.309 -2.658 1.00 95.81 293 ALA A CA 1
ATOM 2269 C C . ALA A 1 293 ? -1.628 -12.126 -1.705 1.00 95.81 293 ALA A C 1
ATOM 2271 O O . ALA A 1 293 ? -0.811 -12.237 -0.796 1.00 95.81 293 ALA A O 1
ATOM 2272 N N . TYR A 1 294 ? -2.368 -11.028 -1.850 1.00 97.06 294 TYR A N 1
ATOM 2273 C CA . TYR A 1 294 ? -2.276 -9.835 -1.012 1.00 97.06 294 TYR A CA 1
ATOM 2274 C C . TYR A 1 294 ? -2.802 -10.088 0.402 1.00 97.06 294 TYR A C 1
ATOM 2276 O O . TYR A 1 294 ? -2.189 -9.663 1.378 1.00 97.06 294 TYR A O 1
ATOM 2284 N N 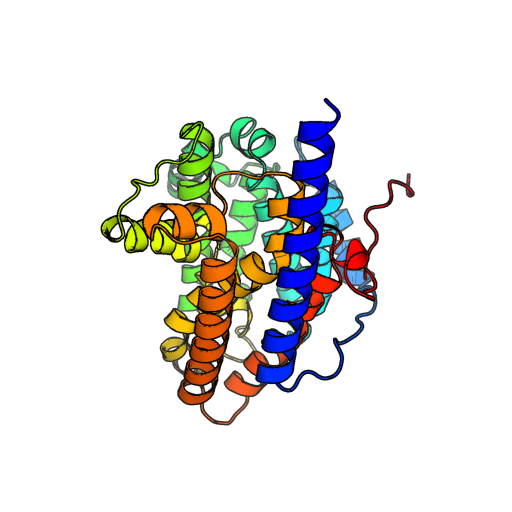. ILE A 1 295 ? -3.880 -10.859 0.561 1.00 95.62 295 ILE A N 1
ATOM 2285 C CA . ILE A 1 295 ? -4.325 -11.285 1.899 1.00 95.62 295 ILE A CA 1
ATOM 2286 C C . ILE A 1 295 ? -3.275 -12.216 2.531 1.00 95.62 295 ILE A C 1
ATOM 2288 O O . ILE A 1 295 ? -2.932 -12.078 3.705 1.00 95.62 295 ILE A O 1
ATOM 2292 N N . ALA A 1 296 ? -2.697 -13.128 1.747 1.00 92.75 296 ALA A N 1
ATOM 2293 C CA . ALA A 1 296 ? -1.636 -14.005 2.231 1.00 92.75 296 ALA A CA 1
ATOM 2294 C C . ALA A 1 296 ? -0.339 -13.267 2.590 1.00 92.75 296 ALA A C 1
ATOM 2296 O O . ALA A 1 296 ? 0.306 -13.660 3.560 1.00 92.75 296 ALA A O 1
ATOM 2297 N N . PHE A 1 297 ? 0.019 -12.192 1.881 1.00 94.44 297 PHE A N 1
ATOM 2298 C CA . PHE A 1 297 ? 1.116 -11.287 2.246 1.00 94.44 297 PHE A CA 1
ATOM 2299 C C . PHE A 1 297 ? 0.971 -10.813 3.698 1.00 94.44 297 PHE A C 1
ATOM 2301 O O . PHE A 1 297 ? 1.916 -10.927 4.482 1.00 94.44 297 PHE A O 1
ATOM 2308 N N . HIS A 1 298 ? -0.221 -10.339 4.073 1.00 94.88 298 HIS A N 1
ATOM 2309 C CA . HIS A 1 298 ? -0.492 -9.855 5.426 1.00 94.88 298 HIS A CA 1
ATOM 2310 C C . HIS A 1 298 ? -0.375 -10.976 6.464 1.00 94.88 298 HIS A C 1
ATOM 2312 O O . HIS A 1 298 ? 0.304 -10.816 7.474 1.00 94.88 298 HIS A O 1
ATOM 2318 N N . ALA A 1 299 ? -0.962 -12.143 6.189 1.00 91.06 299 ALA A N 1
ATOM 2319 C CA . ALA A 1 299 ? -0.850 -13.315 7.062 1.00 91.06 299 ALA A CA 1
ATOM 2320 C C . ALA A 1 299 ? 0.596 -13.831 7.213 1.00 91.06 299 ALA A C 1
ATOM 2322 O O . ALA A 1 299 ? 0.938 -14.425 8.233 1.00 91.06 299 ALA A O 1
ATOM 2323 N N . SER A 1 300 ? 1.440 -13.598 6.206 1.00 86.56 300 SER A N 1
ATOM 2324 C CA . SER A 1 300 ? 2.815 -14.104 6.130 1.00 86.56 300 SER A CA 1
ATOM 2325 C C . SER A 1 300 ? 3.874 -13.125 6.637 1.00 86.56 300 SER A C 1
ATOM 2327 O O . SER A 1 300 ? 5.051 -13.489 6.687 1.00 86.56 300 SER A O 1
ATOM 2329 N N . THR A 1 301 ? 3.491 -11.892 6.976 1.00 86.94 301 THR A N 1
ATOM 2330 C CA . THR A 1 301 ? 4.424 -10.833 7.379 1.00 86.94 301 THR A CA 1
ATOM 2331 C C . THR A 1 301 ? 4.380 -10.618 8.897 1.00 86.94 301 THR A C 1
ATOM 2333 O O . THR A 1 301 ? 3.302 -10.338 9.430 1.00 86.94 301 THR A O 1
ATOM 2336 N N . PRO A 1 302 ? 5.535 -10.627 9.596 1.00 86.75 302 PRO A N 1
ATOM 2337 C CA . PRO A 1 302 ? 5.612 -10.393 11.043 1.00 86.75 302 PRO A CA 1
ATOM 2338 C C . PRO A 1 302 ? 4.951 -9.095 11.521 1.00 86.75 302 PRO A C 1
ATOM 2340 O O . PRO A 1 302 ? 4.387 -9.058 12.613 1.00 86.75 302 PRO A O 1
ATOM 2343 N N . LYS A 1 303 ? 4.958 -8.057 10.668 1.00 89.06 303 LYS A N 1
ATOM 2344 C CA . LYS A 1 303 ? 4.359 -6.733 10.906 1.00 89.06 303 LYS A CA 1
ATOM 2345 C C . LYS A 1 303 ? 2.945 -6.800 11.495 1.00 89.06 303 LYS A C 1
ATOM 2347 O O . LYS A 1 303 ? 2.635 -5.987 12.353 1.00 89.06 303 LYS A O 1
ATOM 2352 N N . TYR A 1 304 ? 2.095 -7.731 11.055 1.00 92.00 304 TYR A N 1
ATOM 2353 C CA . TYR A 1 304 ? 0.671 -7.757 11.431 1.00 92.00 304 TYR A CA 1
ATOM 2354 C C . TYR A 1 304 ? 0.362 -8.594 12.675 1.00 92.00 304 TYR A C 1
ATOM 2356 O O . TYR A 1 304 ? -0.770 -8.579 13.149 1.00 92.00 304 TYR A O 1
ATOM 2364 N N . ARG A 1 305 ? 1.344 -9.340 13.205 1.00 92.62 305 ARG A N 1
ATOM 2365 C CA . ARG A 1 305 ? 1.197 -10.177 14.412 1.00 92.62 305 ARG A CA 1
ATOM 2366 C C . ARG A 1 305 ? 0.054 -11.205 14.348 1.00 92.62 305 ARG A C 1
ATOM 2368 O O . ARG A 1 305 ? -0.349 -11.746 15.371 1.00 92.62 305 ARG A O 1
ATOM 2375 N N . LEU A 1 306 ? -0.417 -11.563 13.150 1.00 93.69 306 LEU A N 1
ATOM 2376 C CA . LEU A 1 306 ? -1.570 -12.456 12.971 1.00 93.69 306 LEU A CA 1
ATOM 2377 C C . LEU A 1 306 ? -1.331 -13.885 13.482 1.00 93.69 306 LEU A C 1
ATOM 2379 O O . LEU A 1 306 ? -2.293 -14.558 13.841 1.00 93.69 306 LEU A O 1
ATOM 2383 N N . HIS A 1 307 ? -0.072 -14.322 13.604 1.00 91.62 307 HIS A N 1
ATOM 2384 C CA . HIS A 1 307 ? 0.284 -15.605 14.229 1.00 91.62 307 HIS A CA 1
ATOM 2385 C C . HIS A 1 307 ? -0.185 -15.743 15.691 1.00 91.62 307 HIS A C 1
ATOM 2387 O O . HIS A 1 307 ? -0.315 -16.854 16.194 1.00 91.62 307 HIS A O 1
ATOM 2393 N N . GLU A 1 308 ? -0.456 -14.630 16.384 1.00 92.75 308 GLU A N 1
ATOM 2394 C CA . GLU A 1 308 ? -0.952 -14.641 17.767 1.00 92.75 308 GLU A CA 1
ATOM 2395 C C . GLU A 1 308 ? -2.427 -15.049 17.842 1.00 92.75 308 GLU A C 1
ATOM 2397 O O . GLU A 1 308 ? -2.902 -15.519 18.876 1.00 92.75 308 GLU A O 1
ATOM 2402 N N . ILE A 1 309 ? -3.167 -14.866 16.745 1.00 92.31 309 ILE A N 1
ATOM 2403 C CA . ILE A 1 309 ? -4.620 -15.033 16.703 1.00 92.31 309 ILE A CA 1
ATOM 2404 C C . ILE A 1 309 ? -5.074 -16.070 15.670 1.00 92.31 309 ILE A C 1
ATOM 2406 O O . ILE A 1 309 ? -6.191 -16.576 15.769 1.00 92.31 309 ILE A O 1
ATOM 2410 N N . MET A 1 310 ? -4.232 -16.454 14.718 1.00 89.69 310 MET A N 1
ATOM 2411 C CA . MET A 1 310 ? -4.549 -17.403 13.651 1.00 89.69 310 MET A CA 1
ATOM 2412 C C . MET A 1 310 ? -3.401 -18.394 13.439 1.00 89.69 310 MET A C 1
ATOM 2414 O O . MET A 1 310 ? -2.244 -18.074 13.692 1.00 89.69 310 MET A O 1
ATOM 2418 N N . ASP A 1 311 ? -3.719 -19.584 12.921 1.00 86.69 311 ASP A N 1
ATOM 2419 C CA . ASP A 1 311 ? -2.712 -20.563 12.489 1.00 86.69 311 ASP A CA 1
ATOM 2420 C C . ASP A 1 311 ? -2.135 -20.153 11.123 1.00 86.69 311 ASP A C 1
ATOM 2422 O O . ASP A 1 311 ? -2.567 -20.613 10.063 1.00 86.69 311 ASP A O 1
ATOM 2426 N N . VAL A 1 312 ? -1.213 -19.191 11.153 1.00 84.00 312 VAL A N 1
ATOM 2427 C CA . VAL A 1 312 ? -0.512 -18.656 9.981 1.00 84.00 312 VAL A CA 1
ATOM 2428 C C . VAL A 1 312 ? 0.994 -18.810 10.156 1.00 84.00 312 VAL A C 1
ATOM 2430 O O . VAL A 1 312 ? 1.514 -18.814 11.271 1.00 84.00 312 VAL A O 1
ATOM 2433 N N . HIS A 1 313 ? 1.710 -18.939 9.041 1.00 79.12 313 HIS A N 1
ATOM 2434 C CA . HIS A 1 313 ? 3.162 -19.084 9.040 1.00 79.12 313 HIS A CA 1
ATOM 2435 C C . HIS A 1 313 ? 3.804 -17.910 8.319 1.00 79.12 313 HIS A C 1
ATOM 2437 O O . HIS A 1 313 ? 3.380 -17.545 7.221 1.00 79.12 313 HIS A O 1
ATOM 2443 N N . TYR A 1 314 ? 4.859 -17.359 8.912 1.00 83.19 314 TYR A N 1
ATOM 2444 C CA . TYR A 1 314 ? 5.640 -16.319 8.265 1.00 83.19 314 TYR A CA 1
ATOM 2445 C C . TYR A 1 314 ? 6.526 -16.893 7.163 1.00 83.19 314 TYR A C 1
ATOM 2447 O O . TYR A 1 314 ? 7.105 -17.969 7.302 1.00 83.19 314 TYR A O 1
ATOM 2455 N N . VAL A 1 315 ? 6.631 -16.158 6.053 1.00 73.88 315 VAL A N 1
ATOM 2456 C CA . VAL A 1 315 ? 7.543 -16.508 4.947 1.00 73.88 315 VAL A CA 1
ATOM 2457 C C . VAL A 1 315 ? 8.986 -16.162 5.322 1.00 73.88 315 VAL A C 1
ATOM 2459 O O . VAL A 1 315 ? 9.912 -16.911 5.013 1.00 73.88 315 VAL A O 1
ATOM 2462 N N . LEU A 1 316 ? 9.159 -15.039 6.020 1.00 73.00 316 LEU A N 1
ATOM 2463 C CA . LEU A 1 316 ? 10.406 -14.584 6.622 1.00 73.00 316 LEU A CA 1
ATOM 2464 C C . LEU A 1 316 ? 10.116 -14.154 8.058 1.00 73.00 316 LEU A C 1
ATOM 2466 O O . LEU A 1 316 ? 9.190 -13.380 8.300 1.00 73.00 316 LEU A O 1
ATOM 2470 N N . GLU A 1 317 ? 10.906 -14.652 9.003 1.00 70.38 317 GLU A N 1
ATOM 2471 C CA . GLU A 1 317 ? 10.783 -14.279 10.410 1.00 70.38 317 GLU A CA 1
ATOM 2472 C C . GLU A 1 317 ? 11.546 -12.990 10.713 1.00 70.38 317 GLU A C 1
ATOM 2474 O O . GLU A 1 317 ? 12.673 -12.788 10.242 1.00 70.38 317 GLU A O 1
ATOM 2479 N N . ASP A 1 318 ? 10.974 -12.144 11.575 1.00 65.31 318 ASP A N 1
ATOM 2480 C CA . ASP A 1 318 ? 11.687 -10.987 12.114 1.00 65.31 318 ASP A CA 1
ATOM 2481 C C . ASP A 1 318 ? 12.573 -11.348 13.328 1.00 65.31 318 ASP A C 1
ATOM 2483 O O . ASP A 1 318 ? 12.511 -10.717 14.376 1.00 65.31 318 ASP A O 1
ATOM 2487 N N . THR A 1 319 ? 13.338 -12.439 13.240 1.00 58.09 319 THR A N 1
ATOM 2488 C CA . THR A 1 319 ? 14.258 -12.864 14.303 1.00 58.09 319 THR A CA 1
ATOM 2489 C C . THR A 1 319 ? 15.624 -12.191 14.141 1.00 58.09 319 THR A C 1
ATOM 2491 O O . THR A 1 319 ? 16.190 -12.177 13.049 1.00 58.09 319 THR A O 1
ATOM 2494 N N . GLU A 1 320 ? 16.186 -11.646 15.228 1.00 42.88 320 GLU A N 1
ATOM 2495 C CA . GLU A 1 320 ? 17.521 -11.006 15.271 1.00 42.88 320 GLU A CA 1
ATOM 2496 C C . GLU A 1 320 ? 18.694 -11.946 14.906 1.00 42.88 320 GLU A C 1
ATOM 2498 O O . GLU A 1 320 ? 19.852 -11.530 14.881 1.00 42.88 320 GLU A O 1
ATOM 2503 N N . GLU A 1 321 ? 18.440 -13.210 14.569 1.00 36.41 321 GLU A N 1
ATOM 2504 C CA . GLU A 1 321 ? 19.478 -14.167 14.196 1.00 36.41 321 GLU A CA 1
ATOM 2505 C C . GLU A 1 321 ? 19.791 -14.125 12.693 1.00 36.41 321 GLU A C 1
ATOM 2507 O O . GLU A 1 321 ? 19.300 -14.931 11.905 1.00 36.41 321 GLU A O 1
ATOM 2512 N N . ALA A 1 322 ? 20.654 -13.186 12.303 1.00 30.81 322 ALA A N 1
ATOM 2513 C CA . ALA A 1 322 ? 21.786 -13.453 11.408 1.00 30.81 322 ALA A CA 1
ATOM 2514 C C . ALA A 1 322 ? 22.721 -12.234 11.386 1.00 30.81 322 ALA A C 1
ATOM 2516 O O . ALA A 1 322 ? 22.345 -11.158 10.920 1.00 30.81 322 ALA A O 1
ATOM 2517 N N . ALA A 1 323 ? 23.918 -12.454 11.932 1.00 32.03 323 ALA A N 1
ATOM 2518 C CA . ALA A 1 323 ? 25.071 -11.559 11.935 1.00 32.03 323 ALA A CA 1
ATOM 2519 C C . ALA A 1 323 ? 25.608 -11.241 10.530 1.00 32.03 323 ALA A C 1
ATOM 2521 O O . ALA A 1 323 ? 25.447 -12.096 9.627 1.00 32.03 323 ALA A O 1
#

pLDDT: mean 92.07, std 10.32, range [30.81, 98.75]

InterPro domains:
  IPR008949 Isoprenoid synthase domain superfamily [G3DSA:1.10.600.10] (26-321)
  IPR008949 Isoprenoid synthase domain superfamily [SSF48576] (61-310)
  IPR024652 Trichodiene synthase [PF06330] (57-312)